Protein AF-A0A952GBJ6-F1 (afdb_monomer)

Radius of gyration: 24.49 Å; Cα contacts (8 Å, |Δi|>4): 266; chains: 1; bounding box: 63×30×66 Å

Mean predicted aligned error: 12.64 Å

Foldseek 3Di:
DLLVLQVVLLVLLPPDPCSPVSVVVSVVVVVVVVVVCCVQPDDDQDPCNDPVNVVVCVVVVHDDFLDPDDADRQADRVLHDVPADQKDKAADQADDGDDPPDPVPDPQPDDDQDPVQWDDDPFKIKHKHAAQAKIKMWGPDAPDPQKWKDWPNHTFDWDQDNNRTTITIDGHGITTMMIGGDDDPVNVVVVVVSVVSVVVSVVSVVVSVVD

Sequence (211 aa):
IAAVLLTLSVPALTRVRAAWIMPAGAVAVLAVTTVIAHHFYLQECDDEDAPGAHIVLFARGGGVMPTDEYTVRDADNDALQQGNPVWWIAGKPDAPAPVLGTEMRMRVLGLPPRPEDVTWNTEHTRMQVLWPRSFWLIVNRRAYPAWQVTSNGAPVPITERADGLMAIPLPAGPNNVEIHYHHTPAELLGLVLSLMGILLAILIRRIEHFS

Solvent-accessible surface area (backbone atoms only — not comparable to full-atom values): 12577 Å² total; per-residue (Å²): 112,65,70,60,59,64,60,69,56,54,84,76,45,75,84,48,98,59,60,63,56,58,59,52,50,52,51,50,53,49,52,52,51,49,53,50,45,46,75,77,64,62,75,78,81,52,77,70,72,34,72,70,43,47,52,55,38,48,76,70,74,46,85,79,72,58,61,94,66,80,74,55,94,85,33,45,69,81,72,46,54,77,75,52,54,73,52,52,80,30,90,46,72,82,58,76,74,76,65,86,82,82,61,77,73,70,82,57,71,65,69,78,63,51,80,86,49,45,53,80,52,98,55,38,36,39,39,61,46,50,35,96,50,66,35,16,43,34,37,73,45,62,57,50,90,40,59,46,40,26,45,73,85,41,82,44,71,77,38,70,35,80,56,29,27,24,19,34,73,42,72,50,40,81,36,48,36,37,38,36,62,49,88,45,74,67,55,55,50,53,52,53,53,42,51,51,51,52,52,52,52,52,50,54,57,52,56,61,75,77,108

Structure (mmCIF, N/CA/C/O backbone):
data_AF-A0A952GBJ6-F1
#
_entry.id   AF-A0A952GBJ6-F1
#
loop_
_atom_site.group_PDB
_atom_site.id
_atom_site.type_symbol
_atom_site.label_atom_id
_atom_site.label_alt_id
_atom_site.label_comp_id
_atom_site.label_asym_id
_atom_site.label_entity_id
_atom_site.label_seq_id
_atom_site.pdbx_PDB_ins_code
_atom_site.Cartn_x
_atom_site.Cartn_y
_atom_site.Cartn_z
_atom_site.occupancy
_atom_site.B_iso_or_equiv
_atom_site.auth_seq_id
_atom_site.auth_comp_id
_atom_site.auth_asym_id
_atom_site.auth_atom_id
_atom_site.pdbx_PDB_model_num
ATOM 1 N N . ILE A 1 1 ? 11.448 2.723 -20.740 1.00 43.22 1 ILE A N 1
ATOM 2 C CA . ILE A 1 1 ? 12.513 3.731 -21.006 1.00 43.22 1 ILE A CA 1
ATOM 3 C C . ILE A 1 1 ? 13.845 3.072 -21.395 1.00 43.22 1 ILE A C 1
ATOM 5 O O . ILE A 1 1 ? 14.364 3.405 -22.452 1.00 43.22 1 ILE A O 1
ATOM 9 N N . ALA A 1 2 ? 14.357 2.081 -20.649 1.00 37.56 2 ALA A N 1
ATOM 10 C CA . ALA A 1 2 ? 15.597 1.361 -21.003 1.00 37.56 2 ALA A CA 1
ATOM 11 C C . ALA A 1 2 ? 15.580 0.694 -22.402 1.00 37.56 2 ALA A C 1
ATOM 13 O O . ALA A 1 2 ? 16.571 0.751 -23.125 1.00 37.56 2 ALA A O 1
ATOM 14 N N . ALA A 1 3 ? 14.437 0.144 -22.830 1.00 43.44 3 ALA A N 1
ATOM 15 C CA . ALA A 1 3 ? 14.292 -0.483 -24.150 1.00 43.44 3 ALA A CA 1
ATOM 16 C C . ALA A 1 3 ? 14.379 0.509 -25.330 1.00 43.44 3 ALA A C 1
ATOM 18 O O . ALA A 1 3 ? 14.908 0.171 -26.383 1.00 43.44 3 ALA A O 1
ATOM 19 N N . VAL A 1 4 ? 13.919 1.751 -25.142 1.00 48.25 4 VAL A N 1
ATOM 20 C CA . VAL A 1 4 ? 13.921 2.790 -26.192 1.00 48.25 4 VAL A CA 1
ATOM 21 C C . VAL A 1 4 ? 15.340 3.312 -26.443 1.00 48.25 4 VAL A C 1
ATOM 23 O O . VAL A 1 4 ? 15.721 3.593 -27.580 1.00 48.25 4 VAL A O 1
ATOM 26 N N . LEU A 1 5 ? 16.164 3.375 -25.393 1.00 47.03 5 LEU A N 1
ATOM 27 C CA . LEU A 1 5 ? 17.571 3.766 -25.508 1.00 47.03 5 LEU A CA 1
ATOM 28 C C . LEU A 1 5 ? 18.412 2.710 -26.244 1.00 47.03 5 LEU A C 1
ATOM 30 O O . LEU A 1 5 ? 19.330 3.075 -26.972 1.00 47.03 5 LEU A O 1
ATOM 34 N N . LEU A 1 6 ? 18.054 1.427 -26.129 1.00 51.81 6 LEU A N 1
ATOM 35 C CA . LEU A 1 6 ? 18.686 0.324 -26.867 1.00 51.81 6 LEU A CA 1
ATOM 36 C C . LEU A 1 6 ? 18.360 0.339 -28.370 1.00 51.81 6 LEU A C 1
ATOM 38 O O . LEU A 1 6 ? 19.179 -0.091 -29.176 1.00 51.81 6 LEU A O 1
ATOM 42 N N . THR A 1 7 ? 17.195 0.863 -28.767 1.00 53.09 7 THR A N 1
ATOM 43 C CA . THR A 1 7 ? 16.819 0.988 -30.188 1.00 53.09 7 THR A CA 1
ATOM 44 C C . THR A 1 7 ? 17.426 2.210 -30.885 1.00 53.09 7 THR A C 1
ATOM 46 O O . THR A 1 7 ? 17.596 2.201 -32.101 1.00 53.09 7 THR A O 1
ATOM 49 N N . LEU A 1 8 ? 17.794 3.261 -30.143 1.00 50.38 8 LEU A N 1
ATOM 50 C CA . LEU A 1 8 ? 18.338 4.503 -30.718 1.00 50.38 8 LEU A CA 1
ATOM 51 C C . LEU A 1 8 ? 19.844 4.444 -31.031 1.00 50.38 8 LEU A C 1
ATOM 53 O O . LEU A 1 8 ? 20.345 5.301 -31.754 1.00 50.38 8 LEU A O 1
ATOM 57 N N . SER A 1 9 ? 20.565 3.431 -30.548 1.00 50.16 9 SER A N 1
ATOM 58 C CA . SER A 1 9 ? 21.978 3.166 -30.876 1.00 50.16 9 SER A CA 1
ATOM 59 C C . SER A 1 9 ? 22.172 2.294 -32.130 1.00 50.16 9 SER A C 1
ATOM 61 O O . SER A 1 9 ? 23.299 2.018 -32.533 1.00 50.16 9 SER A O 1
ATOM 63 N N . VAL A 1 10 ? 21.087 1.896 -32.803 1.00 52.12 10 VAL A N 1
ATOM 64 C CA . VAL A 1 10 ? 21.109 1.028 -33.994 1.00 52.12 10 VAL A CA 1
ATOM 65 C C . VAL A 1 10 ? 21.830 1.616 -35.225 1.00 52.12 10 VAL A C 1
ATOM 67 O O . VAL A 1 10 ? 22.516 0.843 -35.897 1.00 52.12 10 VAL A O 1
ATOM 70 N N . PRO A 1 11 ? 21.769 2.924 -35.566 1.00 50.00 11 PRO A N 1
ATOM 71 C CA . PRO A 1 11 ? 22.384 3.387 -36.815 1.00 50.00 11 PRO A CA 1
ATOM 72 C C . PRO A 1 11 ? 23.919 3.398 -36.785 1.00 50.00 11 PRO A C 1
ATOM 74 O O . PRO A 1 11 ? 24.554 3.413 -37.841 1.00 50.00 11 PRO A O 1
ATOM 77 N N . ALA A 1 12 ? 24.528 3.337 -35.603 1.00 50.03 12 ALA A N 1
ATOM 78 C CA . ALA A 1 12 ? 25.968 3.473 -35.458 1.00 50.03 12 ALA A CA 1
ATOM 79 C C . ALA A 1 12 ? 26.711 2.121 -35.285 1.00 50.03 12 ALA A C 1
ATOM 81 O O . ALA A 1 12 ? 27.918 2.020 -35.507 1.00 50.03 12 ALA A O 1
ATOM 82 N N . LEU A 1 13 ? 25.952 1.022 -35.150 1.00 51.00 13 LEU A N 1
ATOM 83 C CA . LEU A 1 13 ? 26.438 -0.366 -35.185 1.00 51.00 13 LEU A CA 1
ATOM 84 C C . LEU A 1 13 ? 26.673 -0.957 -36.593 1.00 51.00 13 LEU A C 1
ATOM 86 O O . LEU A 1 13 ? 27.053 -2.123 -36.722 1.00 51.00 13 LEU A O 1
ATOM 90 N N . THR A 1 14 ? 26.484 -0.183 -37.664 1.00 51.12 14 THR A N 1
ATOM 91 C CA . THR A 1 14 ? 26.507 -0.682 -39.056 1.00 51.12 14 THR A CA 1
ATOM 92 C C . THR A 1 14 ? 27.893 -1.090 -39.585 1.00 51.12 14 THR A C 1
ATOM 94 O O . THR A 1 14 ? 27.986 -1.623 -40.690 1.00 51.12 14 THR A O 1
ATOM 97 N N . ARG A 1 15 ? 28.979 -0.910 -38.812 1.00 53.81 15 ARG A N 1
ATOM 98 C CA . ARG A 1 15 ? 30.354 -1.277 -39.224 1.00 53.81 15 ARG A CA 1
ATOM 99 C C . ARG A 1 15 ? 30.912 -2.572 -38.619 1.00 53.81 15 ARG A C 1
ATOM 101 O O . ARG A 1 15 ? 31.980 -3.012 -39.040 1.00 53.81 15 ARG A O 1
ATOM 108 N N . VAL A 1 16 ? 30.216 -3.230 -37.688 1.00 51.97 16 VAL A N 1
ATOM 109 C CA . VAL A 1 16 ? 30.681 -4.495 -37.084 1.00 51.97 16 VAL A CA 1
ATOM 110 C C . VAL A 1 16 ? 29.934 -5.671 -37.722 1.00 51.97 16 VAL A C 1
ATOM 112 O O . VAL A 1 16 ? 28.710 -5.663 -37.792 1.00 51.97 16 VAL A O 1
ATOM 115 N N . ARG A 1 17 ? 30.640 -6.731 -38.150 1.00 49.69 17 ARG A N 1
ATOM 116 C CA . ARG A 1 17 ? 30.070 -7.965 -38.758 1.00 49.69 17 ARG A CA 1
ATOM 117 C C . ARG A 1 17 ? 28.999 -8.691 -37.906 1.00 49.69 17 ARG A C 1
ATOM 119 O O . ARG A 1 17 ? 28.397 -9.644 -38.383 1.00 49.69 17 ARG A O 1
ATOM 126 N N . ALA A 1 18 ? 28.728 -8.225 -36.686 1.00 50.66 18 ALA A N 1
ATOM 127 C CA . ALA A 1 18 ? 27.645 -8.657 -35.799 1.00 50.66 18 ALA A CA 1
ATOM 128 C C . ALA A 1 18 ? 26.338 -7.839 -35.962 1.00 50.66 18 ALA A C 1
ATOM 130 O O . ALA A 1 18 ? 25.483 -7.870 -35.076 1.00 50.66 18 ALA A O 1
ATOM 131 N N . ALA A 1 19 ? 26.177 -7.115 -37.079 1.00 51.34 19 ALA A N 1
ATOM 132 C CA . ALA A 1 19 ? 25.115 -6.128 -37.324 1.00 51.34 19 ALA A CA 1
ATOM 133 C C . ALA A 1 19 ? 23.667 -6.627 -37.125 1.00 51.34 19 ALA A C 1
ATOM 135 O O . ALA A 1 19 ? 22.780 -5.816 -36.886 1.00 51.34 19 ALA A O 1
ATOM 136 N N . TRP A 1 20 ? 23.417 -7.940 -37.171 1.00 51.91 20 TRP A N 1
ATOM 137 C CA . TRP A 1 20 ? 22.076 -8.518 -36.996 1.00 51.91 20 TRP A CA 1
ATOM 138 C C . TRP A 1 20 ? 21.849 -9.195 -35.637 1.00 51.91 20 TRP A C 1
ATOM 140 O O . TRP A 1 20 ? 20.705 -9.368 -35.229 1.00 51.91 20 TRP A O 1
ATOM 150 N N . ILE A 1 21 ? 22.911 -9.551 -34.906 1.00 57.44 21 ILE A N 1
ATOM 151 C CA . ILE A 1 21 ? 22.803 -10.336 -33.662 1.00 57.44 21 ILE A CA 1
ATOM 152 C C . ILE A 1 21 ? 22.358 -9.447 -32.494 1.00 57.44 21 ILE A C 1
ATOM 154 O O . ILE A 1 21 ? 21.484 -9.824 -31.719 1.00 57.44 21 ILE A O 1
ATOM 158 N N . MET A 1 22 ? 22.918 -8.240 -32.400 1.00 57.38 22 MET A N 1
ATOM 159 C CA . MET A 1 22 ? 22.566 -7.252 -31.373 1.00 57.38 22 MET A CA 1
ATOM 160 C C . MET A 1 22 ? 21.097 -6.792 -31.454 1.00 57.38 22 MET A C 1
ATOM 162 O O . MET A 1 22 ? 20.405 -6.885 -30.438 1.00 57.38 22 MET A O 1
ATOM 166 N N . PRO A 1 23 ? 20.565 -6.353 -32.618 1.00 65.38 23 PRO A N 1
ATOM 167 C CA . PRO A 1 23 ? 19.160 -5.958 -32.705 1.00 65.38 23 PRO A CA 1
ATOM 168 C C . PRO A 1 23 ? 18.207 -7.144 -32.502 1.00 65.38 23 PRO A C 1
ATOM 170 O O . PRO A 1 23 ? 17.204 -6.991 -31.810 1.00 65.38 23 PRO A O 1
ATOM 173 N N . ALA A 1 24 ? 18.531 -8.337 -33.017 1.00 67.69 24 ALA A N 1
ATOM 174 C CA . ALA A 1 24 ? 17.714 -9.531 -32.790 1.00 67.69 24 ALA A CA 1
ATOM 175 C C . ALA A 1 24 ? 17.668 -9.934 -31.305 1.00 67.69 24 ALA A C 1
ATOM 177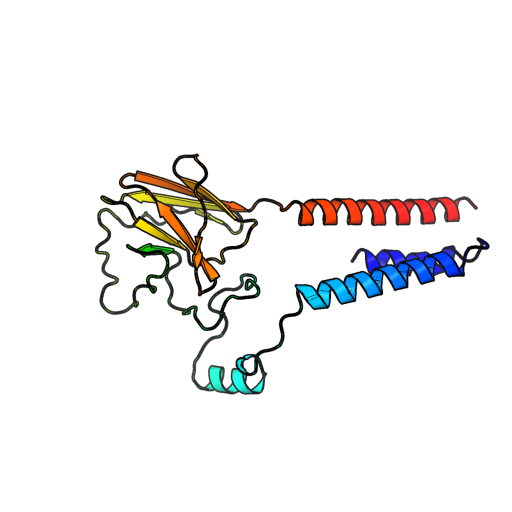 O O . ALA A 1 24 ? 16.600 -10.258 -30.789 1.00 67.69 24 ALA A O 1
ATOM 178 N N . GLY A 1 25 ? 18.800 -9.854 -30.598 1.00 72.25 25 GLY A N 1
ATOM 179 C CA . GLY A 1 25 ? 18.866 -10.107 -29.158 1.00 72.25 25 GLY A CA 1
ATOM 180 C C . GLY A 1 25 ? 18.057 -9.097 -28.342 1.00 72.25 25 GLY A C 1
ATOM 181 O O . GLY A 1 25 ? 17.305 -9.490 -27.454 1.00 72.25 25 GLY A O 1
ATOM 182 N N . ALA A 1 26 ? 18.140 -7.807 -28.679 1.00 73.94 26 ALA A N 1
ATOM 183 C CA . ALA A 1 26 ? 17.354 -6.766 -28.015 1.00 73.94 26 ALA A CA 1
ATOM 184 C C . ALA A 1 26 ? 15.841 -6.956 -28.227 1.00 73.94 26 ALA A C 1
ATOM 186 O O . ALA A 1 26 ? 15.068 -6.837 -27.277 1.00 73.94 26 ALA A O 1
ATOM 187 N N . VAL A 1 27 ? 15.421 -7.311 -29.447 1.00 79.12 27 VAL A N 1
ATOM 188 C CA . VAL A 1 27 ? 14.017 -7.625 -29.762 1.00 79.12 27 VAL A CA 1
ATOM 189 C C . VAL A 1 27 ? 13.545 -8.864 -29.000 1.00 79.12 27 VAL A C 1
ATOM 191 O O . VAL A 1 27 ? 12.445 -8.850 -28.454 1.00 79.12 27 VAL A O 1
ATOM 194 N N . ALA A 1 28 ? 14.371 -9.909 -28.902 1.00 77.75 28 ALA A N 1
ATOM 195 C CA . ALA A 1 28 ? 14.033 -11.108 -28.137 1.00 77.75 28 ALA A CA 1
ATOM 196 C C . ALA A 1 28 ? 13.870 -10.808 -26.636 1.00 77.75 28 ALA A C 1
ATOM 198 O O . ALA A 1 28 ? 12.893 -11.242 -26.029 1.00 77.75 28 ALA A O 1
ATOM 199 N N . VAL A 1 29 ? 14.773 -10.017 -26.043 1.00 82.44 29 VAL A N 1
ATOM 200 C CA . VAL A 1 29 ? 14.658 -9.580 -24.639 1.00 82.44 29 VAL A CA 1
ATOM 201 C C . VAL A 1 29 ? 13.399 -8.740 -24.427 1.00 82.44 29 VAL A C 1
ATOM 203 O O . VAL A 1 29 ? 12.694 -8.941 -23.438 1.00 82.44 29 VAL A O 1
ATOM 206 N N . LEU A 1 30 ? 13.075 -7.835 -25.354 1.00 82.62 30 LEU A N 1
ATOM 207 C CA . LEU A 1 30 ? 11.845 -7.051 -25.278 1.00 82.62 30 LEU A CA 1
ATOM 208 C C . LEU A 1 30 ? 10.614 -7.960 -25.335 1.00 82.62 30 LEU A C 1
ATOM 210 O O . LEU A 1 30 ? 9.766 -7.874 -24.461 1.00 82.62 30 LEU A O 1
ATOM 214 N N . ALA A 1 31 ? 10.549 -8.880 -26.298 1.00 84.69 31 ALA A N 1
ATOM 215 C CA . ALA A 1 31 ? 9.419 -9.793 -26.442 1.00 84.69 31 ALA A CA 1
ATOM 216 C C . ALA A 1 31 ? 9.222 -10.665 -25.192 1.00 84.69 31 ALA A C 1
ATOM 218 O O . ALA A 1 31 ? 8.109 -10.764 -24.682 1.00 84.69 31 ALA A O 1
ATOM 219 N N . VAL A 1 32 ? 10.300 -11.244 -24.653 1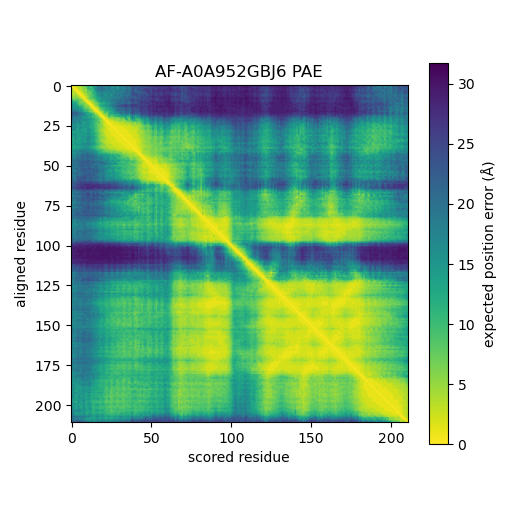.00 87.62 32 VAL A N 1
ATOM 220 C CA . VAL A 1 32 ? 10.238 -12.066 -23.434 1.00 87.62 32 VAL A CA 1
ATOM 221 C C . VAL A 1 32 ? 9.799 -11.235 -22.233 1.00 87.62 32 VAL A C 1
ATOM 223 O O . VAL A 1 32 ? 8.907 -11.653 -21.499 1.00 87.62 32 VAL A O 1
ATOM 226 N N . THR A 1 33 ? 10.377 -10.048 -22.035 1.00 82.81 33 THR A N 1
ATOM 227 C CA . THR A 1 33 ? 9.991 -9.191 -20.904 1.00 82.81 33 THR A CA 1
ATOM 228 C C . THR A 1 33 ? 8.564 -8.671 -21.044 1.00 82.81 33 THR A C 1
ATOM 230 O O . THR A 1 33 ? 7.867 -8.608 -20.040 1.00 82.81 33 THR A O 1
ATOM 233 N N . THR A 1 34 ? 8.081 -8.387 -22.258 1.00 84.38 34 THR A N 1
ATOM 234 C CA . THR A 1 34 ? 6.675 -8.042 -22.512 1.00 84.38 34 THR A CA 1
ATOM 235 C C . THR A 1 34 ? 5.742 -9.207 -22.203 1.00 84.38 34 THR A C 1
ATOM 237 O O . THR A 1 34 ? 4.735 -8.985 -21.544 1.00 84.38 34 THR A O 1
ATOM 240 N N . VAL A 1 35 ? 6.064 -10.438 -22.612 1.00 87.50 35 VAL A N 1
ATOM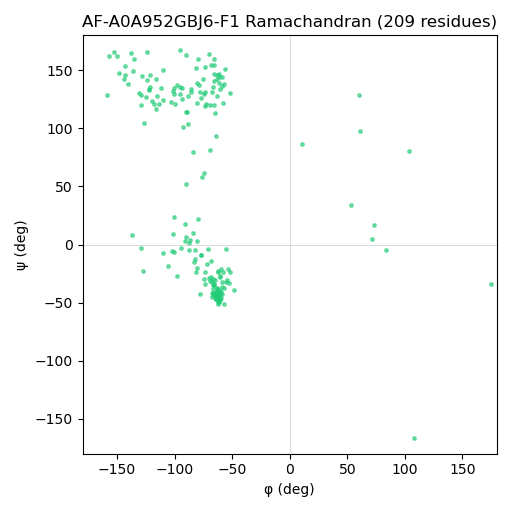 241 C CA . VAL A 1 35 ? 5.232 -11.618 -22.306 1.00 87.50 35 VAL A CA 1
ATOM 242 C C . VAL A 1 35 ? 5.187 -11.890 -20.804 1.00 87.50 35 VAL A C 1
ATOM 244 O O . VAL A 1 35 ? 4.110 -12.116 -20.261 1.00 87.50 35 VAL A O 1
ATOM 247 N N . ILE A 1 36 ? 6.331 -11.824 -20.118 1.00 82.19 36 ILE A N 1
ATOM 248 C CA . ILE A 1 36 ? 6.394 -11.965 -18.657 1.00 82.19 36 ILE A CA 1
ATOM 249 C C . ILE A 1 36 ? 5.581 -10.847 -17.999 1.00 82.19 36 ILE A C 1
ATOM 251 O O . ILE A 1 36 ? 4.729 -11.123 -17.163 1.00 82.19 36 ILE A O 1
ATOM 255 N N . ALA A 1 37 ? 5.797 -9.593 -18.401 1.00 80.06 37 ALA A N 1
ATOM 256 C CA . ALA A 1 37 ? 5.085 -8.467 -17.815 1.00 80.06 37 ALA A CA 1
ATOM 257 C C . ALA A 1 37 ? 3.571 -8.576 -18.033 1.00 80.06 37 ALA A C 1
ATOM 259 O O . ALA A 1 37 ? 2.802 -8.352 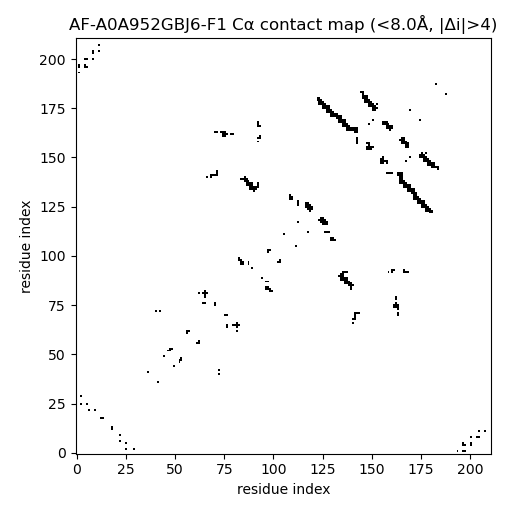-17.108 1.00 80.06 37 ALA A O 1
ATOM 260 N N . HIS A 1 38 ? 3.151 -8.987 -19.226 1.00 83.75 38 HIS A N 1
ATOM 261 C CA . HIS A 1 38 ? 1.755 -9.253 -19.542 1.00 83.75 38 HIS A CA 1
ATOM 262 C C . HIS A 1 38 ? 1.185 -10.373 -18.665 1.00 83.75 38 HIS A C 1
ATOM 264 O O . HIS A 1 38 ? 0.116 -10.219 -18.095 1.00 83.75 38 HIS A O 1
ATOM 270 N N . HIS A 1 39 ? 1.914 -11.474 -18.485 1.00 82.19 39 HIS A N 1
ATOM 271 C CA . HIS A 1 39 ? 1.438 -12.597 -17.681 1.00 82.19 39 HIS A CA 1
ATOM 272 C C . HIS A 1 39 ? 1.286 -12.266 -16.187 1.00 82.19 39 HIS A C 1
ATOM 274 O O . HIS A 1 39 ? 0.390 -12.796 -15.535 1.00 82.19 39 HIS A O 1
ATOM 280 N N . PHE A 1 40 ? 2.160 -11.418 -15.636 1.00 75.75 40 PHE A N 1
ATOM 281 C CA . PHE A 1 40 ? 2.173 -11.118 -14.199 1.00 75.75 40 PHE A CA 1
ATOM 282 C C . PHE A 1 40 ? 1.446 -9.827 -13.811 1.00 75.75 40 PHE A C 1
ATOM 284 O O . PHE A 1 40 ? 0.996 -9.727 -12.671 1.00 75.75 40 PHE A O 1
ATOM 291 N N . TYR A 1 41 ? 1.356 -8.850 -14.716 1.00 73.12 41 TYR A N 1
ATOM 292 C CA . TYR A 1 41 ? 0.889 -7.496 -14.394 1.00 73.12 41 TYR A CA 1
ATOM 293 C C . TYR A 1 41 ? -0.219 -6.977 -15.310 1.00 73.12 41 TYR A C 1
ATOM 295 O O . TYR A 1 41 ? -0.684 -5.862 -15.082 1.00 73.12 41 TYR A O 1
ATOM 303 N N . LEU A 1 42 ? -0.637 -7.713 -16.348 1.00 77.50 42 LEU A N 1
ATOM 304 C CA . LEU A 1 42 ? -1.828 -7.299 -17.082 1.00 77.50 42 LEU A CA 1
ATOM 305 C C . LEU A 1 42 ? -3.031 -7.417 -16.145 1.00 77.50 42 LEU A C 1
ATOM 307 O O . LEU A 1 42 ? -3.335 -8.500 -15.652 1.00 77.50 42 LEU A O 1
ATOM 311 N N . GLN A 1 43 ? -3.697 -6.294 -15.926 1.00 69.94 43 GLN A N 1
ATOM 312 C CA . GLN A 1 43 ? -5.035 -6.258 -15.360 1.00 69.94 43 GLN A CA 1
ATOM 313 C C . GLN A 1 43 ? -5.999 -6.221 -16.545 1.00 69.94 43 GLN A C 1
ATOM 315 O O . GLN A 1 43 ? -5.823 -5.409 -17.460 1.00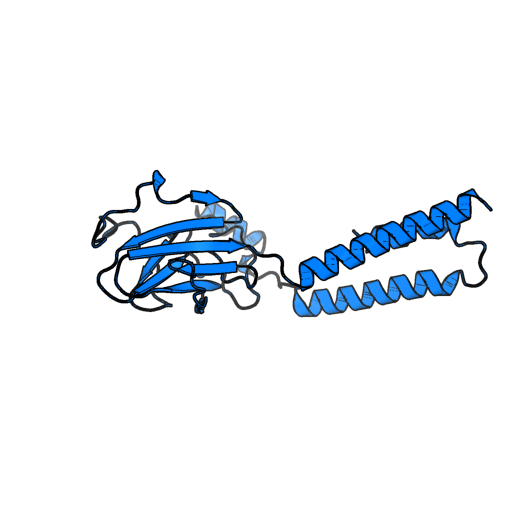 69.94 43 GLN A O 1
ATOM 320 N N . GLU A 1 44 ? -6.936 -7.165 -16.590 1.00 71.88 44 GLU A N 1
ATOM 321 C CA . GLU A 1 44 ? -8.021 -7.110 -17.567 1.00 71.88 44 GLU A CA 1
ATOM 322 C C . GLU A 1 44 ? -8.893 -5.891 -17.238 1.00 71.88 44 GLU A C 1
ATOM 324 O O . GLU A 1 44 ? -8.983 -5.486 -16.083 1.00 71.88 44 GLU A O 1
ATOM 329 N N . CYS A 1 45 ? -9.458 -5.245 -18.260 1.00 70.06 45 CYS A N 1
ATOM 330 C CA . CYS A 1 45 ? -10.486 -4.245 -17.996 1.00 70.06 45 CYS A CA 1
ATOM 331 C C . CYS A 1 45 ? -11.743 -4.997 -17.588 1.00 70.06 45 CYS A C 1
ATOM 333 O O . CYS A 1 45 ? -12.270 -5.764 -18.400 1.00 70.06 45 CYS A O 1
ATOM 335 N N . ASP A 1 46 ? -12.211 -4.747 -16.374 1.00 69.94 46 ASP A N 1
ATOM 336 C CA . ASP A 1 46 ? -13.493 -5.255 -15.922 1.00 69.94 46 ASP A CA 1
ATOM 337 C C . ASP A 1 46 ? -14.628 -4.562 -16.702 1.00 69.94 46 ASP A C 1
ATOM 339 O O . ASP A 1 46 ? -14.472 -3.453 -17.232 1.00 69.94 46 ASP A O 1
ATOM 343 N N . ASP A 1 47 ? -15.782 -5.223 -16.828 1.00 74.19 47 ASP A N 1
ATOM 344 C CA . ASP A 1 47 ? -16.936 -4.661 -17.547 1.00 74.19 47 ASP A CA 1
ATOM 345 C C . ASP A 1 47 ? -17.406 -3.342 -16.895 1.00 74.19 47 ASP A C 1
ATOM 347 O O . ASP A 1 47 ? -17.938 -2.452 -17.575 1.00 74.19 47 ASP A O 1
ATOM 351 N N . GLU A 1 48 ? -17.168 -3.190 -15.589 1.00 66.94 48 GLU A N 1
ATOM 352 C CA . GLU A 1 48 ? -17.406 -1.975 -14.814 1.00 66.94 48 GLU A CA 1
ATOM 353 C C . GLU A 1 48 ? -16.494 -0.802 -15.217 1.00 66.94 48 GLU A C 1
ATOM 355 O O . GLU A 1 48 ? -16.948 0.344 -15.163 1.00 66.94 48 GLU A O 1
ATOM 360 N N . ASP A 1 49 ? -15.277 -1.066 -15.707 1.00 70.50 49 ASP A N 1
ATOM 361 C CA . ASP A 1 49 ? -14.310 -0.054 -16.167 1.00 70.50 49 ASP A CA 1
ATOM 362 C C . ASP A 1 49 ? -14.571 0.417 -17.611 1.00 70.50 49 ASP A C 1
ATOM 364 O O . ASP A 1 49 ? -13.912 1.327 -18.138 1.00 70.50 49 ASP A O 1
ATOM 368 N N . ALA A 1 50 ? -15.547 -0.187 -18.297 1.00 81.88 50 ALA A N 1
ATOM 369 C CA . ALA A 1 50 ? -15.902 0.210 -19.648 1.00 81.88 50 ALA A CA 1
ATOM 370 C C . ALA A 1 50 ? -16.423 1.665 -19.673 1.00 81.88 50 ALA A C 1
ATOM 372 O O . ALA A 1 50 ? -17.234 2.065 -18.829 1.00 81.88 50 ALA A O 1
ATOM 373 N N . PRO A 1 51 ? -16.093 2.465 -20.711 1.00 82.00 51 PRO A N 1
ATOM 374 C CA . PRO A 1 51 ? -16.557 3.852 -20.808 1.00 82.00 51 PRO A CA 1
ATOM 375 C C . PRO A 1 51 ? -18.080 4.010 -20.667 1.00 82.00 51 PRO A C 1
ATOM 377 O O . PRO A 1 51 ? -18.559 5.002 -20.121 1.00 82.00 51 PRO A O 1
ATOM 380 N N . GLY A 1 52 ? -18.852 3.021 -21.134 1.00 84.50 52 GLY A N 1
ATOM 381 C CA . GLY A 1 52 ? -20.309 2.997 -21.001 1.00 84.50 52 GLY A CA 1
ATOM 382 C C . GLY A 1 52 ? -20.789 2.883 -19.550 1.00 84.50 52 GLY A C 1
ATOM 383 O O . GLY A 1 52 ? -21.707 3.607 -19.161 1.00 84.50 52 GLY A O 1
ATOM 384 N N . ALA A 1 53 ? -20.152 2.031 -18.744 1.00 79.81 53 ALA A N 1
ATOM 385 C CA . ALA A 1 53 ? -20.469 1.862 -17.328 1.00 79.81 53 ALA A CA 1
ATOM 386 C C . ALA A 1 53 ? -20.132 3.133 -16.528 1.00 79.81 53 ALA A C 1
ATOM 388 O O . ALA A 1 53 ? -20.970 3.624 -15.764 1.00 79.81 53 ALA A O 1
ATOM 389 N N . HIS A 1 54 ? -18.985 3.762 -16.810 1.00 76.69 54 HIS A N 1
ATOM 390 C CA . HIS A 1 54 ? -18.579 5.023 -16.177 1.00 76.69 54 HIS A CA 1
ATOM 391 C C . HIS A 1 54 ? -19.534 6.187 -16.479 1.00 76.69 54 HIS A C 1
ATOM 393 O O . HIS A 1 54 ? -19.841 6.983 -15.588 1.00 76.69 54 HIS A O 1
ATOM 399 N N . ILE A 1 55 ? -20.062 6.283 -17.707 1.00 81.44 55 ILE A N 1
ATOM 400 C CA . ILE A 1 55 ? -21.068 7.300 -18.062 1.00 81.44 55 ILE A CA 1
ATOM 401 C C . ILE A 1 55 ? -22.343 7.122 -17.224 1.00 81.44 55 ILE A C 1
ATOM 403 O O . ILE A 1 55 ? -22.906 8.109 -16.745 1.00 81.44 55 ILE A O 1
ATOM 407 N N . VAL A 1 56 ? -22.794 5.879 -17.018 1.00 81.38 56 VAL A N 1
ATOM 408 C CA . VAL A 1 56 ? -23.985 5.580 -16.204 1.00 81.38 56 VAL A CA 1
ATOM 409 C C . VAL A 1 56 ? -23.744 5.896 -14.728 1.00 81.38 56 VAL A C 1
ATOM 411 O O . VAL A 1 56 ? -24.624 6.476 -14.086 1.00 81.38 56 VAL A O 1
ATOM 414 N N . LEU A 1 57 ? -22.569 5.554 -14.194 1.00 76.12 57 LEU A N 1
ATOM 415 C CA . LEU A 1 57 ? -22.189 5.838 -12.809 1.00 76.12 57 LEU A CA 1
ATOM 416 C C . LEU A 1 57 ? -22.144 7.351 -12.546 1.00 76.12 57 LEU A C 1
ATOM 418 O O . LEU A 1 57 ? -22.783 7.836 -11.608 1.00 76.12 57 LEU A O 1
ATOM 422 N N . PHE A 1 58 ? -21.493 8.107 -13.435 1.00 74.31 58 PHE A N 1
ATOM 423 C CA . PHE A 1 58 ? -21.398 9.564 -13.341 1.00 74.31 58 PHE A CA 1
ATOM 424 C C . PHE A 1 58 ? -22.769 10.241 -13.466 1.00 74.31 58 PHE A C 1
ATOM 426 O O . PHE A 1 58 ? -23.105 11.130 -12.683 1.00 74.31 58 PHE A O 1
ATOM 433 N N . ALA A 1 59 ? -23.613 9.782 -14.398 1.00 79.31 59 ALA A N 1
ATOM 434 C CA . ALA A 1 59 ? -24.977 10.291 -14.562 1.00 79.31 59 ALA A CA 1
ATOM 435 C C . ALA A 1 59 ? -25.867 10.048 -13.327 1.00 79.31 59 ALA A C 1
ATOM 437 O O . ALA A 1 59 ? -26.838 10.774 -13.114 1.00 79.31 59 ALA A O 1
ATOM 438 N N . ARG A 1 60 ? -25.538 9.047 -12.502 1.00 77.56 60 ARG A N 1
ATOM 439 C CA . ARG A 1 60 ? -26.213 8.749 -11.228 1.00 77.56 60 ARG A CA 1
ATOM 440 C C . ARG A 1 60 ? -25.584 9.457 -10.024 1.00 77.56 60 ARG A C 1
ATOM 442 O O . ARG A 1 60 ? -26.041 9.244 -8.904 1.00 77.56 60 ARG A O 1
ATOM 449 N N . GLY A 1 61 ? -24.570 10.297 -10.239 1.00 52.28 61 GLY A N 1
ATOM 450 C CA . GLY A 1 61 ? -23.843 10.982 -9.170 1.00 52.28 61 GLY A CA 1
ATOM 451 C C . GLY A 1 61 ? -22.902 10.072 -8.375 1.00 52.28 61 GLY A C 1
ATOM 452 O O . GLY A 1 61 ? -22.498 10.447 -7.277 1.00 52.28 61 GLY A O 1
ATOM 453 N N . GLY A 1 62 ? -22.565 8.888 -8.897 1.00 59.12 62 GLY A N 1
ATOM 454 C CA . GLY A 1 62 ? -21.494 8.056 -8.355 1.00 59.12 62 GLY A CA 1
ATOM 455 C C . GLY A 1 62 ? -20.125 8.621 -8.740 1.00 59.12 62 GLY A C 1
ATOM 456 O O . GLY A 1 62 ? -19.954 9.157 -9.836 1.00 59.12 62 GLY A O 1
ATOM 457 N N . GLY A 1 63 ? -19.156 8.533 -7.830 1.00 56.59 63 GLY A N 1
ATOM 458 C CA . GLY A 1 63 ? -17.757 8.838 -8.120 1.00 56.59 63 GLY A CA 1
ATOM 459 C C . GLY A 1 63 ? -16.965 7.574 -8.463 1.00 56.59 63 GLY A C 1
ATOM 460 O O . GLY A 1 63 ? -17.435 6.465 -8.231 1.00 56.59 63 GLY A O 1
ATOM 461 N N . VAL A 1 64 ? -15.752 7.756 -8.987 1.00 58.91 64 VAL A N 1
ATOM 462 C CA . VAL A 1 64 ? -14.818 6.664 -9.308 1.00 58.91 64 VAL A CA 1
ATOM 463 C C . VAL A 1 64 ? -13.628 6.696 -8.347 1.00 58.91 64 VAL A C 1
ATOM 465 O O . VAL A 1 64 ? -13.253 7.774 -7.885 1.00 58.91 64 VAL A O 1
ATOM 468 N N . MET A 1 65 ? -13.053 5.518 -8.091 1.00 57.28 65 MET A N 1
ATOM 469 C CA . MET A 1 65 ? -11.797 5.241 -7.376 1.00 57.28 65 MET A CA 1
ATOM 470 C C . MET A 1 65 ? -11.758 5.707 -5.904 1.00 57.28 65 MET A C 1
ATOM 472 O O . MET A 1 65 ? -11.464 6.865 -5.611 1.00 57.28 65 MET A O 1
ATOM 476 N N . PRO A 1 66 ? -12.018 4.809 -4.940 1.00 56.28 66 PRO A N 1
ATOM 477 C CA . PRO A 1 66 ? -11.874 5.095 -3.507 1.00 56.28 66 PRO A CA 1
ATOM 478 C C . PRO A 1 66 ? -10.409 5.283 -3.070 1.00 56.28 66 PRO A C 1
ATOM 480 O O . PRO A 1 66 ? -10.159 5.789 -1.976 1.00 56.28 66 PRO A O 1
ATOM 483 N N . THR A 1 67 ? -9.446 4.901 -3.913 1.00 65.56 67 THR A N 1
ATOM 484 C CA . THR A 1 67 ? -8.010 5.133 -3.729 1.00 65.56 67 THR A CA 1
ATOM 485 C C . THR A 1 67 ? -7.322 5.301 -5.088 1.00 65.56 67 THR A C 1
ATOM 487 O O . THR A 1 67 ? -7.753 4.706 -6.074 1.00 65.56 67 THR A O 1
ATOM 490 N N . ASP A 1 68 ? -6.273 6.122 -5.146 1.00 64.44 68 ASP A N 1
ATOM 491 C CA . ASP A 1 68 ? -5.370 6.277 -6.296 1.00 64.44 68 ASP A CA 1
ATOM 492 C C . ASP A 1 68 ? -4.173 5.304 -6.242 1.00 64.44 68 ASP A C 1
ATOM 494 O O . ASP A 1 68 ? -3.259 5.381 -7.066 1.00 64.44 68 ASP A O 1
ATOM 498 N N . GLU A 1 69 ? -4.169 4.381 -5.275 1.00 69.19 69 GLU A N 1
ATOM 499 C CA . GLU A 1 69 ? -3.107 3.401 -5.076 1.00 69.19 69 GLU A CA 1
ATOM 500 C C . GLU A 1 69 ? -3.231 2.192 -6.015 1.00 69.19 69 GLU A C 1
ATOM 502 O O . GLU A 1 69 ? -4.319 1.780 -6.416 1.00 69.19 69 GLU A O 1
ATOM 507 N N . TYR A 1 70 ? -2.084 1.578 -6.323 1.00 69.19 70 TYR A N 1
ATOM 508 C CA . TYR A 1 70 ? -2.006 0.361 -7.128 1.00 69.19 70 TYR A CA 1
ATOM 509 C C . TYR A 1 70 ? -2.818 -0.780 -6.497 1.00 69.19 70 TYR A C 1
ATOM 511 O O . TYR A 1 70 ? -2.545 -1.205 -5.370 1.00 69.19 70 TYR A O 1
ATOM 519 N N . THR A 1 71 ? -3.788 -1.309 -7.242 1.00 70.00 71 THR A N 1
ATOM 520 C CA . THR A 1 71 ? -4.596 -2.458 -6.826 1.00 70.00 71 THR A CA 1
ATOM 521 C C . THR A 1 71 ? -3.762 -3.728 -6.893 1.00 70.00 71 THR A C 1
ATOM 523 O O . THR A 1 71 ? -3.245 -4.098 -7.948 1.00 70.00 71 THR A O 1
ATOM 526 N N . VAL A 1 72 ? -3.615 -4.407 -5.754 1.00 71.50 72 VAL A N 1
ATOM 527 C CA . VAL A 1 72 ? -2.991 -5.735 -5.711 1.00 71.50 72 VAL A CA 1
ATOM 528 C C . VAL A 1 72 ? -3.825 -6.692 -6.566 1.00 71.50 72 VAL A C 1
ATOM 530 O O . VAL A 1 72 ? -5.041 -6.564 -6.615 1.00 71.50 72 VAL A O 1
ATOM 533 N N . ARG A 1 73 ? -3.176 -7.638 -7.253 1.00 68.88 73 ARG A N 1
ATOM 534 C CA . ARG A 1 73 ? -3.788 -8.461 -8.312 1.00 68.88 73 ARG A CA 1
ATOM 535 C C . ARG A 1 73 ? -5.134 -9.094 -7.934 1.00 68.88 73 ARG A C 1
ATOM 537 O O . ARG A 1 73 ? -6.013 -9.160 -8.777 1.00 68.88 73 ARG A O 1
ATOM 544 N N . ASP A 1 74 ? -5.265 -9.561 -6.697 1.00 75.12 74 ASP A N 1
ATOM 545 C CA . ASP A 1 74 ? -6.438 -10.309 -6.237 1.00 75.12 74 ASP A CA 1
ATOM 546 C C . ASP A 1 74 ? -7.400 -9.432 -5.398 1.00 75.12 74 ASP A C 1
ATOM 548 O O . ASP A 1 74 ? -8.322 -9.953 -4.772 1.00 75.12 74 ASP A O 1
ATOM 552 N N . ALA A 1 75 ? -7.176 -8.110 -5.350 1.00 72.38 75 ALA A N 1
ATOM 553 C CA . ALA A 1 75 ? -7.973 -7.177 -4.561 1.00 72.38 75 ALA A CA 1
ATOM 554 C C . ALA A 1 75 ? -9.115 -6.556 -5.376 1.00 72.38 75 ALA A C 1
ATOM 556 O O . ALA A 1 75 ? -8.910 -6.046 -6.473 1.00 72.38 75 ALA A O 1
ATOM 557 N N . ASP A 1 76 ? -10.298 -6.517 -4.771 1.00 72.06 76 ASP A N 1
ATOM 558 C CA . ASP A 1 76 ? -11.486 -5.870 -5.324 1.00 72.06 76 ASP A CA 1
ATOM 559 C C . ASP A 1 76 ? -11.432 -4.341 -5.082 1.00 72.06 76 ASP A C 1
ATOM 561 O O . ASP A 1 76 ? -11.297 -3.873 -3.941 1.00 72.06 76 ASP A O 1
ATOM 565 N N . ASN A 1 77 ? -11.479 -3.543 -6.155 1.00 69.88 77 ASN A N 1
ATOM 566 C CA . ASN A 1 77 ? -11.520 -2.076 -6.082 1.00 69.88 77 ASN A CA 1
ATOM 567 C C . ASN A 1 77 ? -12.888 -1.541 -5.646 1.00 69.88 77 ASN A C 1
ATOM 569 O O . ASN A 1 77 ? -12.939 -0.505 -4.976 1.00 69.88 77 ASN A O 1
ATOM 573 N N . ASP A 1 78 ? -13.962 -2.259 -5.956 1.00 67.56 78 ASP A N 1
ATOM 574 C CA . ASP A 1 78 ? -15.338 -1.857 -5.665 1.00 67.56 78 ASP A CA 1
ATOM 575 C C . ASP A 1 78 ? -15.726 -2.144 -4.213 1.00 67.56 78 ASP A C 1
ATOM 577 O O . ASP A 1 78 ? -16.631 -1.513 -3.656 1.00 67.56 78 ASP A O 1
ATOM 581 N N . ALA A 1 79 ? -14.996 -3.046 -3.551 1.00 72.62 79 ALA A N 1
ATOM 582 C CA . ALA A 1 79 ? -15.141 -3.303 -2.121 1.00 72.62 79 ALA A CA 1
ATOM 583 C C . ALA A 1 79 ? -14.813 -2.073 -1.249 1.00 72.62 79 ALA A C 1
ATOM 585 O O . ALA A 1 79 ? -15.264 -1.976 -0.099 1.00 72.62 79 ALA A O 1
ATOM 586 N N . LEU A 1 80 ? -14.032 -1.122 -1.770 1.00 74.25 80 LEU A N 1
ATOM 587 C CA . LEU A 1 80 ? -13.648 0.085 -1.053 1.00 74.25 80 LEU A CA 1
ATOM 588 C C . LEU A 1 80 ? -14.705 1.185 -1.205 1.00 74.25 80 LEU A C 1
ATOM 590 O O . LEU A 1 80 ? -15.128 1.548 -2.297 1.00 74.25 80 LEU A O 1
ATOM 594 N N . GLN A 1 81 ? -15.110 1.788 -0.087 1.00 72.31 81 GLN A N 1
ATOM 595 C CA . GLN A 1 81 ? -16.094 2.868 -0.106 1.00 72.31 81 GLN A CA 1
ATOM 596 C C . GLN A 1 81 ? -15.386 4.222 -0.105 1.00 72.31 81 GLN A C 1
ATOM 598 O O . GLN A 1 81 ? -14.492 4.461 0.706 1.00 72.31 81 GLN A O 1
ATOM 603 N N . GLN A 1 82 ? -15.847 5.155 -0.942 1.00 68.50 82 GLN A N 1
ATOM 604 C CA . GLN A 1 82 ? -15.323 6.531 -0.986 1.00 68.50 82 GLN A CA 1
ATOM 605 C C . GLN A 1 82 ? -15.428 7.268 0.361 1.00 68.50 82 GLN A C 1
ATOM 607 O O . GLN A 1 82 ? -14.684 8.208 0.619 1.00 68.50 82 GLN A O 1
ATOM 612 N N . GLY A 1 83 ? -16.355 6.846 1.227 1.00 69.75 83 GLY A N 1
ATOM 613 C CA . GLY A 1 83 ? -16.532 7.391 2.572 1.00 69.75 83 GLY A CA 1
ATOM 614 C C . GLY A 1 83 ? -15.658 6.740 3.646 1.00 69.75 83 GLY A C 1
ATOM 615 O O . GLY A 1 83 ? -15.823 7.068 4.819 1.00 69.75 83 GLY A O 1
ATOM 616 N N . ASN A 1 84 ? -14.769 5.804 3.307 1.00 76.56 84 ASN A N 1
ATOM 617 C CA . ASN A 1 84 ? -13.926 5.164 4.311 1.00 76.56 84 ASN A CA 1
ATOM 618 C C . ASN A 1 84 ? -13.039 6.206 5.017 1.00 76.56 84 ASN A C 1
ATOM 620 O O . ASN A 1 84 ? -12.413 7.041 4.357 1.00 76.56 84 ASN A O 1
ATOM 624 N N . PRO A 1 85 ? -12.938 6.170 6.360 1.00 78.38 85 PRO A N 1
ATOM 625 C CA . PRO A 1 85 ? -11.972 7.000 7.057 1.00 78.38 85 PRO A CA 1
ATOM 626 C C . PRO A 1 85 ? -10.556 6.551 6.688 1.00 78.38 85 PRO A C 1
ATOM 628 O O . PRO A 1 85 ? -10.328 5.383 6.384 1.00 78.38 85 PRO A O 1
ATOM 631 N N . VAL A 1 86 ? -9.586 7.462 6.783 1.00 78.06 86 VAL A N 1
ATOM 632 C CA . VAL A 1 86 ? -8.170 7.181 6.470 1.00 78.06 86 VAL A CA 1
ATOM 633 C C . VAL A 1 86 ? -7.632 5.973 7.259 1.00 78.06 86 VAL A C 1
ATOM 635 O O . VAL A 1 86 ? -6.775 5.236 6.783 1.00 78.06 86 VAL A O 1
ATOM 638 N N . TRP A 1 87 ? -8.157 5.740 8.461 1.00 85.38 87 TRP A N 1
ATOM 639 C CA . TRP A 1 87 ? -7.929 4.539 9.259 1.00 85.38 87 TRP A CA 1
ATOM 640 C C . TRP A 1 87 ? -9.074 4.346 10.259 1.00 85.38 87 TRP A C 1
ATOM 642 O O . TRP A 1 87 ? -9.821 5.281 10.561 1.00 85.38 87 TRP A O 1
ATOM 652 N N . TRP A 1 88 ? -9.209 3.136 10.798 1.00 87.88 88 TRP A N 1
ATOM 653 C CA . TRP A 1 88 ? -10.128 2.834 11.890 1.00 87.88 88 TRP A CA 1
ATOM 654 C C . TRP A 1 88 ? -9.622 1.689 12.768 1.00 87.88 88 TRP A C 1
ATOM 656 O O . TRP A 1 88 ? -8.738 0.919 12.399 1.00 87.88 88 TRP A O 1
ATOM 666 N N . ILE A 1 89 ? -10.193 1.590 13.967 1.00 88.00 89 ILE A N 1
ATOM 667 C CA . ILE A 1 89 ? -9.885 0.539 14.937 1.00 88.00 89 ILE A CA 1
ATOM 668 C C . ILE A 1 89 ? -10.980 -0.523 14.892 1.00 88.00 89 ILE A C 1
ATOM 670 O O . ILE A 1 89 ? -12.170 -0.208 14.940 1.00 88.00 89 ILE A O 1
ATOM 674 N N . ALA A 1 90 ? -10.575 -1.788 14.876 1.00 89.06 90 ALA A N 1
ATOM 675 C CA . ALA A 1 90 ? -11.465 -2.934 14.847 1.00 89.06 90 ALA A CA 1
ATOM 676 C C . ALA A 1 90 ? -11.052 -4.034 15.830 1.00 89.06 90 ALA A C 1
ATOM 678 O O . ALA A 1 90 ? -9.908 -4.132 16.265 1.00 89.06 90 ALA A O 1
ATOM 679 N N . GLY A 1 91 ? -12.006 -4.902 16.174 1.00 88.12 91 GLY A N 1
ATOM 680 C CA . GLY A 1 91 ? -11.735 -6.118 16.949 1.00 88.12 91 GLY A CA 1
ATOM 681 C C . GLY A 1 91 ? -11.233 -7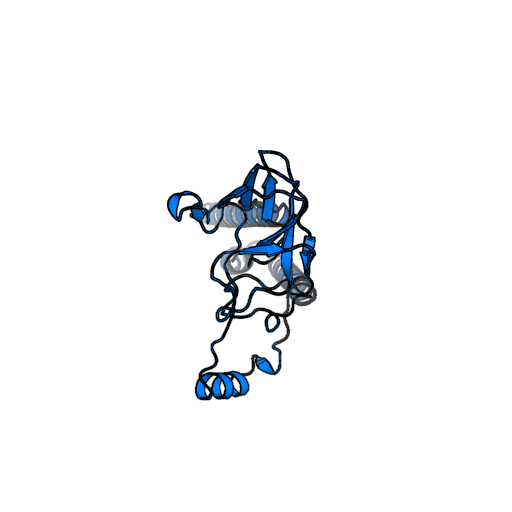.297 16.106 1.00 88.12 91 GLY A C 1
ATOM 682 O O . GLY A 1 91 ? -10.722 -8.261 16.664 1.00 88.12 91 GLY A O 1
ATOM 683 N N . LYS A 1 92 ? -11.377 -7.228 14.779 1.00 90.56 92 LYS A N 1
ATOM 684 C CA . LYS A 1 92 ? -10.990 -8.270 13.818 1.00 90.56 92 LYS A CA 1
ATOM 685 C C . LYS A 1 92 ? -10.431 -7.627 12.539 1.00 90.56 92 LYS A C 1
ATOM 687 O O . LYS A 1 92 ? -10.843 -6.501 12.245 1.00 90.56 92 LYS A O 1
ATOM 692 N N . PRO A 1 93 ? -9.556 -8.315 11.785 1.00 91.56 93 PRO A N 1
ATOM 693 C CA . PRO A 1 93 ? -8.879 -7.730 10.633 1.00 91.56 93 PRO A CA 1
ATOM 694 C C . PRO A 1 93 ? -9.835 -7.357 9.505 1.00 91.56 93 PRO A C 1
ATOM 696 O O . PRO A 1 93 ? -9.567 -6.352 8.874 1.00 91.56 93 PRO A O 1
ATOM 699 N N . ASP A 1 94 ? -10.963 -8.059 9.323 1.00 89.56 94 ASP A N 1
ATOM 700 C CA . ASP A 1 94 ? -11.933 -7.834 8.228 1.00 89.56 94 ASP A CA 1
ATOM 701 C C . ASP A 1 94 ? -13.170 -7.025 8.654 1.00 89.56 94 ASP A C 1
ATOM 703 O O . ASP A 1 94 ? -14.265 -7.172 8.107 1.00 89.56 94 ASP A O 1
ATOM 707 N N . ALA A 1 95 ? -13.075 -6.225 9.720 1.00 88.12 95 ALA A N 1
ATOM 708 C CA . ALA A 1 95 ? -14.208 -5.389 10.108 1.00 88.12 95 ALA A CA 1
ATOM 709 C C . ALA A 1 95 ? -14.467 -4.309 9.039 1.00 88.12 95 ALA A C 1
ATOM 711 O O . ALA A 1 95 ? -13.500 -3.683 8.584 1.00 88.12 95 ALA A O 1
ATOM 712 N N . PRO A 1 96 ? -15.732 -4.063 8.651 1.00 86.00 96 PRO A N 1
ATOM 713 C CA . PRO A 1 96 ? -16.058 -3.001 7.708 1.00 86.00 96 PRO A CA 1
ATOM 714 C C . PRO A 1 96 ? -15.745 -1.628 8.308 1.00 86.00 96 PRO A C 1
ATOM 716 O O . PRO A 1 96 ? -15.659 -1.475 9.533 1.00 86.00 96 PRO A O 1
ATOM 719 N N . ALA A 1 97 ? -15.593 -0.631 7.440 1.00 83.00 97 ALA A N 1
ATOM 720 C CA . ALA A 1 97 ? -15.459 0.748 7.872 1.00 83.00 97 ALA A CA 1
ATOM 721 C C . ALA A 1 97 ? -16.735 1.222 8.598 1.00 83.00 97 ALA A C 1
ATOM 723 O O . ALA A 1 97 ? -17.848 0.810 8.252 1.00 83.00 97 ALA A O 1
ATOM 724 N N . PRO A 1 98 ? -16.606 2.087 9.616 1.00 79.81 98 PRO A N 1
ATOM 725 C CA . PRO A 1 98 ? -17.762 2.677 10.277 1.00 79.81 98 PRO A CA 1
ATOM 726 C C . PRO A 1 98 ? -18.503 3.628 9.324 1.00 79.81 98 PRO A C 1
ATOM 728 O O . PRO A 1 98 ? -17.895 4.511 8.723 1.00 79.81 98 PRO A O 1
ATOM 731 N N . VAL A 1 99 ? -19.829 3.491 9.224 1.00 68.19 99 VAL A N 1
ATOM 732 C CA . VAL A 1 99 ? -20.665 4.355 8.373 1.00 68.19 99 VAL A CA 1
ATOM 733 C C . VAL A 1 99 ? -20.720 5.775 8.954 1.00 68.19 99 VAL A C 1
ATOM 735 O O . VAL A 1 99 ? -21.187 5.992 10.080 1.00 68.19 99 VAL A O 1
ATOM 738 N N . LEU A 1 100 ? -20.263 6.759 8.173 1.00 56.56 100 LEU A N 1
ATOM 739 C CA . LEU A 1 100 ? -20.425 8.192 8.442 1.00 56.56 100 LEU A CA 1
ATOM 740 C C . LEU A 1 100 ? -21.916 8.557 8.417 1.00 56.56 100 LEU A C 1
ATOM 742 O O . LEU A 1 100 ? -22.485 8.830 7.367 1.00 56.56 100 LEU A O 1
ATOM 746 N N . GLY A 1 101 ? -22.568 8.546 9.578 1.00 47.22 101 GLY A N 1
ATOM 747 C CA . GLY A 1 101 ? -23.960 8.992 9.692 1.00 47.22 101 GLY A CA 1
ATOM 748 C C . GLY A 1 101 ? -24.594 8.790 11.063 1.00 47.22 101 GLY A C 1
ATOM 749 O O . GLY A 1 101 ? -25.368 9.634 11.502 1.00 47.22 101 GLY A O 1
ATOM 750 N N . THR A 1 102 ? -24.234 7.728 11.784 1.00 41.47 102 THR A N 1
ATOM 751 C CA . THR A 1 102 ? -24.954 7.368 13.023 1.00 41.47 102 THR A CA 1
ATOM 752 C C . THR A 1 102 ? -24.068 7.171 14.247 1.00 41.47 102 THR A C 1
ATOM 754 O O . THR A 1 102 ? -24.547 7.383 15.355 1.00 41.47 102 THR A O 1
ATOM 757 N N . GLU A 1 103 ? -22.772 6.878 14.094 1.00 38.31 103 GLU A N 1
ATOM 758 C CA . GLU A 1 103 ? 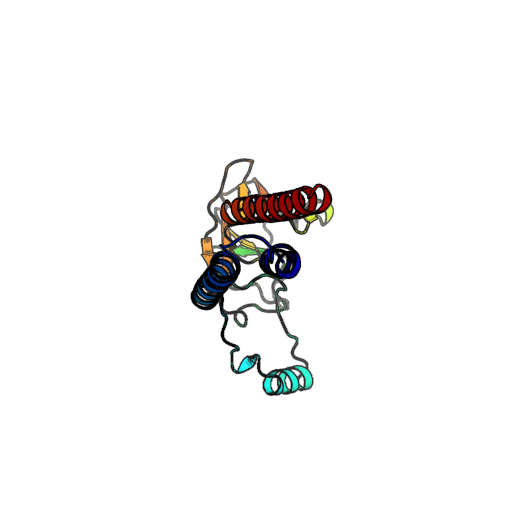-21.902 6.583 15.251 1.00 38.31 103 GLU A CA 1
ATOM 759 C C . GLU A 1 103 ? -20.511 7.229 15.204 1.00 38.31 103 GLU A C 1
ATOM 761 O O . GLU A 1 103 ? -19.688 7.021 16.093 1.00 38.31 103 GLU A O 1
ATOM 766 N N . MET A 1 104 ? -20.251 8.113 14.235 1.00 38.84 104 MET A N 1
ATOM 767 C CA . MET A 1 104 ? -18.988 8.860 14.166 1.00 38.84 104 MET A CA 1
ATOM 768 C C . MET A 1 104 ? -18.938 10.068 15.127 1.00 38.84 104 MET A C 1
ATOM 770 O O . MET A 1 104 ? -18.117 10.968 14.987 1.00 38.84 104 MET A O 1
ATOM 774 N N . ARG A 1 105 ? -19.764 10.068 16.184 1.00 38.00 105 ARG A N 1
ATOM 775 C CA . ARG A 1 105 ? -19.373 10.688 17.458 1.00 38.00 105 ARG A CA 1
ATOM 776 C C . ARG A 1 105 ? -18.557 9.655 18.213 1.00 38.00 105 ARG A C 1
ATOM 778 O O . ARG A 1 105 ? -19.077 8.973 19.086 1.00 38.00 105 ARG A O 1
ATOM 785 N N . MET A 1 106 ? -17.290 9.549 17.822 1.00 42.00 106 MET A N 1
ATOM 786 C CA . MET A 1 106 ? -16.174 9.108 18.652 1.00 42.00 106 MET A CA 1
ATOM 787 C C . MET A 1 106 ? -16.584 8.503 20.006 1.00 42.00 106 MET A C 1
ATOM 789 O O . MET A 1 106 ? -16.535 9.174 21.036 1.00 42.00 106 MET A O 1
ATOM 793 N N . ARG A 1 107 ? -16.876 7.201 20.041 1.00 35.75 107 ARG A N 1
ATOM 794 C CA . ARG A 1 107 ? -16.517 6.394 21.215 1.00 35.75 107 ARG A CA 1
ATOM 795 C C . ARG A 1 107 ? -15.118 5.822 21.002 1.00 35.75 107 ARG A C 1
ATOM 797 O O . ARG A 1 107 ? -14.867 4.628 21.106 1.00 35.75 107 ARG A O 1
ATOM 804 N N . VAL A 1 108 ? -14.219 6.748 20.670 1.00 45.62 108 VAL A N 1
ATOM 805 C CA . VAL A 1 108 ? -12.778 6.630 20.831 1.00 45.62 108 VAL A CA 1
ATOM 806 C C . VAL A 1 108 ? -12.557 6.551 22.334 1.00 45.62 108 VAL A C 1
ATOM 808 O O . VAL A 1 108 ? -12.854 7.497 23.065 1.00 45.62 108 VAL A O 1
ATOM 811 N N . LEU A 1 109 ? -12.096 5.405 22.820 1.00 39.75 109 LEU A N 1
ATOM 812 C CA . LEU A 1 109 ? -11.562 5.301 24.170 1.00 39.75 109 LEU A CA 1
ATOM 813 C C . LEU A 1 109 ? -10.233 6.068 24.214 1.00 39.75 109 LEU A C 1
ATOM 815 O O . LEU A 1 109 ? -9.171 5.474 24.109 1.00 39.75 109 LEU A O 1
ATOM 819 N N . GLY A 1 110 ? -10.334 7.393 24.368 1.00 41.19 110 GLY A N 1
ATOM 820 C CA . GLY A 1 110 ? -9.223 8.293 24.685 1.00 41.19 110 GLY A CA 1
ATOM 821 C C . GLY A 1 110 ? -8.703 9.121 23.511 1.00 41.19 110 GLY A C 1
ATOM 822 O O . GLY A 1 110 ? -7.654 8.801 22.983 1.00 41.19 110 GLY A O 1
ATOM 823 N N . LEU A 1 111 ? -9.421 10.214 23.206 1.00 41.91 111 LEU A N 1
ATOM 824 C CA . LEU A 1 111 ? -9.079 11.338 22.312 1.00 41.91 111 LEU A CA 1
ATOM 825 C C . LEU A 1 111 ? -8.806 10.974 20.834 1.00 41.91 111 LEU A C 1
ATOM 827 O O . LEU A 1 111 ? -7.983 10.109 20.552 1.00 41.91 111 LEU A O 1
ATOM 831 N N . PRO A 1 112 ? -9.448 11.645 19.853 1.00 46.28 112 PRO A N 1
ATOM 832 C CA . PRO A 1 112 ? -8.924 11.593 18.491 1.00 46.28 112 PRO A CA 1
ATOM 833 C C . PRO A 1 112 ? -7.472 12.095 18.540 1.00 46.28 112 PRO A C 1
ATOM 835 O O . PRO A 1 112 ? -7.224 13.075 19.257 1.00 46.28 112 PRO A O 1
ATOM 838 N N . PRO A 1 113 ? -6.520 11.470 17.823 1.00 51.34 113 PRO A N 1
ATOM 839 C CA . PRO A 1 113 ? -5.234 12.115 17.617 1.00 51.34 113 PRO A CA 1
ATOM 840 C C . PRO A 1 113 ? -5.530 13.513 17.083 1.00 51.34 113 PRO A C 1
ATOM 842 O O . PRO A 1 113 ? -6.382 13.687 16.198 1.00 51.34 113 PRO A O 1
ATOM 845 N N . ARG A 1 114 ? -4.915 14.532 17.683 1.00 50.25 114 ARG A N 1
ATOM 846 C CA . ARG A 1 114 ? -5.041 15.888 17.157 1.00 50.25 114 ARG A CA 1
ATOM 847 C C . ARG A 1 114 ? -4.571 15.838 15.700 1.00 50.25 114 ARG A C 1
ATOM 849 O O . ARG A 1 114 ? -3.717 15.018 15.374 1.00 50.25 114 ARG A O 1
ATOM 856 N N . PRO A 1 115 ? -5.072 16.699 14.804 1.00 48.56 115 PRO A N 1
ATOM 857 C CA . PRO A 1 115 ? -4.526 16.792 13.447 1.00 48.56 115 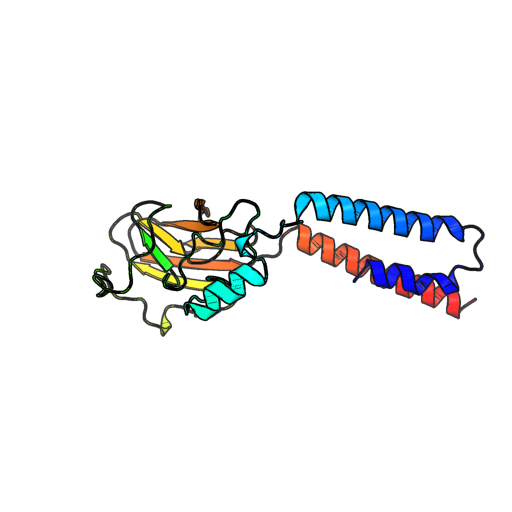PRO A CA 1
ATOM 858 C C . PRO A 1 115 ? -2.992 16.974 13.427 1.00 48.56 115 PRO A C 1
ATOM 860 O O . PRO A 1 115 ? -2.336 16.607 12.465 1.00 48.56 115 PRO A O 1
ATOM 863 N N . GLU A 1 116 ? -2.435 17.495 14.524 1.00 53.03 116 GLU A N 1
ATOM 864 C CA . GLU A 1 116 ? -1.007 17.641 14.830 1.00 53.03 116 GLU A CA 1
ATOM 865 C C . GLU A 1 116 ? -0.271 16.303 15.071 1.00 53.03 116 GLU A C 1
ATOM 867 O O . GLU A 1 116 ? 0.930 16.205 14.833 1.00 53.03 116 GLU A O 1
ATOM 872 N N . ASP A 1 117 ? -0.980 15.276 15.545 1.00 54.06 117 ASP A N 1
ATOM 873 C CA . ASP A 1 117 ? -0.436 13.979 15.971 1.00 54.06 117 ASP A CA 1
ATOM 874 C C . ASP A 1 117 ? -0.315 12.976 14.814 1.00 54.06 117 ASP A C 1
ATOM 876 O O . ASP A 1 117 ? 0.185 11.863 15.013 1.00 54.06 117 ASP A O 1
ATOM 880 N N . VAL A 1 118 ? -0.786 13.349 13.616 1.00 61.12 118 VAL A N 1
ATOM 881 C CA . VAL A 1 118 ? -0.690 12.516 12.418 1.00 61.12 118 VAL A CA 1
ATOM 882 C C . VAL A 1 118 ? -0.043 13.281 11.275 1.00 61.12 118 VAL A C 1
ATOM 884 O O . VAL A 1 118 ? -0.663 14.106 10.608 1.00 61.12 118 VAL A O 1
ATOM 887 N N . THR A 1 119 ? 1.219 12.963 11.013 1.00 62.88 119 THR A N 1
ATOM 888 C CA . THR A 1 119 ? 1.910 13.414 9.806 1.00 62.88 119 THR A CA 1
ATOM 889 C C . THR A 1 119 ? 1.655 12.401 8.701 1.00 62.88 119 THR A C 1
ATOM 891 O O . THR A 1 119 ? 2.244 11.318 8.709 1.00 62.88 119 THR A O 1
ATOM 894 N N . TRP A 1 120 ? 0.771 12.751 7.767 1.00 62.31 120 TRP A N 1
ATOM 895 C CA . TRP A 1 120 ? 0.568 12.016 6.522 1.00 62.31 120 TRP A CA 1
ATOM 896 C C . TRP A 1 120 ? 1.488 12.585 5.456 1.00 62.31 120 TRP A C 1
ATOM 898 O O . TRP A 1 120 ? 1.323 13.729 5.033 1.00 62.31 120 TRP A O 1
ATOM 908 N N . ASN A 1 121 ? 2.446 11.790 5.007 1.00 68.12 121 ASN A N 1
ATOM 909 C CA . ASN A 1 121 ? 3.097 12.028 3.735 1.00 68.12 121 ASN A CA 1
ATOM 910 C C . ASN A 1 121 ? 2.974 10.774 2.858 1.00 68.12 121 ASN A C 1
ATOM 912 O O . ASN A 1 121 ? 2.581 9.699 3.326 1.00 68.12 121 ASN A O 1
ATOM 916 N N . THR A 1 122 ? 3.252 10.932 1.567 1.00 71.88 122 THR A N 1
ATOM 917 C CA . THR A 1 122 ? 3.053 9.871 0.575 1.00 71.88 122 THR A CA 1
ATOM 918 C C . THR A 1 122 ? 3.860 8.616 0.900 1.00 71.88 122 THR A C 1
ATOM 920 O O . THR A 1 122 ? 3.372 7.525 0.653 1.00 71.88 122 THR A O 1
ATOM 923 N N . GLU A 1 123 ? 5.036 8.749 1.517 1.00 80.88 123 GLU A N 1
ATOM 924 C CA . GLU A 1 123 ? 5.991 7.654 1.752 1.00 80.88 123 GLU A CA 1
ATOM 925 C C . GLU A 1 123 ? 6.118 7.254 3.229 1.00 80.88 123 GLU A C 1
ATOM 927 O O . GLU A 1 123 ? 6.789 6.284 3.558 1.00 80.88 123 GLU A O 1
ATOM 932 N N . HIS A 1 124 ? 5.498 7.988 4.145 1.00 83.69 124 HIS A N 1
ATOM 933 C CA . HIS A 1 124 ? 5.686 7.860 5.579 1.00 83.69 124 HIS A CA 1
ATOM 934 C C . HIS A 1 124 ? 4.484 8.450 6.322 1.00 83.69 124 HIS A C 1
ATOM 936 O O . HIS A 1 124 ? 4.044 9.580 6.109 1.00 83.69 124 HIS A O 1
ATOM 942 N N . THR A 1 125 ? 3.931 7.661 7.229 1.00 85.00 125 THR A N 1
ATOM 943 C CA . THR A 1 125 ? 2.795 8.010 8.072 1.00 85.00 125 THR A CA 1
ATOM 944 C C . THR A 1 125 ? 3.137 7.672 9.505 1.00 85.00 125 THR A C 1
ATOM 946 O O . THR A 1 125 ? 3.539 6.551 9.801 1.00 85.00 125 THR A O 1
ATOM 949 N N . ARG A 1 126 ? 2.923 8.625 10.407 1.00 84.69 126 ARG A N 1
ATOM 950 C CA . ARG A 1 126 ? 3.108 8.416 11.841 1.00 84.69 126 ARG A CA 1
ATOM 951 C C . ARG A 1 126 ? 1.822 8.721 12.576 1.00 84.69 126 ARG A C 1
ATOM 953 O O . ARG A 1 126 ? 1.222 9.757 12.317 1.00 84.69 126 ARG A O 1
ATOM 960 N N . MET A 1 127 ? 1.427 7.848 13.495 1.00 83.38 127 MET A N 1
ATOM 961 C CA . MET A 1 127 ? 0.227 8.019 14.309 1.00 83.38 127 MET A CA 1
ATOM 962 C C . MET A 1 127 ? 0.442 7.519 15.736 1.00 83.38 127 MET A C 1
ATOM 964 O O . MET A 1 127 ? 1.139 6.534 15.977 1.00 83.38 127 MET A O 1
ATOM 968 N N . GLN A 1 128 ? -0.198 8.186 16.690 1.00 83.38 128 GLN A N 1
ATOM 969 C CA . GLN A 1 128 ? -0.214 7.772 18.089 1.00 83.38 128 GLN A CA 1
ATOM 970 C C . GLN A 1 128 ? -1.613 7.282 18.454 1.00 83.38 128 GLN A C 1
ATOM 972 O O . GLN A 1 128 ? -2.597 7.998 18.273 1.00 83.38 128 GLN A O 1
ATOM 977 N N . VAL A 1 129 ? -1.703 6.054 18.963 1.00 83.44 129 VAL A N 1
ATOM 978 C CA . VAL A 1 129 ? -2.971 5.403 19.308 1.00 83.44 129 VAL A CA 1
ATOM 979 C C . VAL A 1 129 ? -2.892 4.865 20.730 1.00 83.44 129 VAL A C 1
ATOM 981 O O . VAL A 1 129 ? -1.973 4.125 21.067 1.00 83.44 129 VAL A O 1
ATOM 984 N N . LEU A 1 130 ? -3.872 5.200 21.566 1.00 84.88 130 LEU A N 1
ATOM 985 C CA . LEU A 1 130 ? -4.026 4.640 22.907 1.00 84.88 130 LEU A CA 1
ATOM 986 C C . LEU A 1 130 ? -5.302 3.804 22.949 1.00 84.88 130 LEU A C 1
ATOM 988 O O . LEU A 1 130 ? -6.386 4.334 22.720 1.00 84.88 130 LEU A O 1
ATOM 992 N N . TRP A 1 131 ? -5.191 2.510 23.260 1.00 85.75 131 TRP A N 1
ATOM 993 C CA . TRP A 1 131 ? -6.364 1.635 23.324 1.00 85.75 131 TRP A CA 1
ATOM 994 C C . TRP A 1 131 ? -6.291 0.637 24.485 1.00 85.75 131 TRP A C 1
ATOM 996 O O . TRP A 1 131 ? -5.239 0.052 24.713 1.00 85.75 131 TRP A O 1
ATOM 1006 N N . PRO A 1 132 ? -7.377 0.377 25.235 1.00 85.75 132 PRO A N 1
ATOM 1007 C CA . PRO A 1 132 ? -7.304 -0.418 26.469 1.00 85.75 132 PRO A CA 1
ATOM 1008 C C . PRO A 1 132 ? -7.189 -1.937 26.264 1.00 85.75 132 PRO A C 1
ATOM 1010 O O . PRO A 1 132 ? -6.981 -2.671 27.226 1.00 85.75 132 PRO A O 1
ATOM 1013 N N . ARG A 1 133 ? -7.355 -2.432 25.036 1.00 89.56 133 ARG A N 1
ATOM 1014 C CA . ARG A 1 133 ? -7.313 -3.862 24.685 1.00 89.56 133 ARG A CA 1
ATOM 1015 C C . ARG A 1 133 ? -6.540 -4.055 23.388 1.00 89.56 133 ARG A C 1
ATOM 1017 O O . ARG A 1 133 ? -6.356 -3.081 22.671 1.00 89.56 133 ARG A O 1
ATOM 1024 N N . SER A 1 134 ? -6.127 -5.281 23.075 1.00 92.56 134 SER A N 1
ATOM 1025 C CA . SER A 1 134 ? -5.589 -5.586 21.747 1.00 92.56 134 SER A CA 1
ATOM 1026 C C . SER A 1 134 ? -6.619 -5.265 20.665 1.00 92.56 134 SER A C 1
ATOM 1028 O O . SER A 1 134 ? -7.833 -5.395 20.874 1.00 92.56 134 SER A O 1
ATOM 1030 N N . PHE A 1 135 ? -6.134 -4.789 19.525 1.00 92.25 135 PHE A N 1
ATOM 1031 C CA . PHE A 1 135 ? -6.983 -4.318 18.441 1.00 92.25 135 PHE A CA 1
ATOM 1032 C C . PHE A 1 135 ? -6.292 -4.455 17.090 1.00 92.25 135 PHE A C 1
ATOM 1034 O O . PHE A 1 135 ? -5.086 -4.667 17.003 1.00 92.25 135 PHE A O 1
ATOM 1041 N N . TRP A 1 136 ? -7.088 -4.324 16.040 1.00 94.44 136 TRP A N 1
ATOM 1042 C CA . TRP A 1 136 ? -6.626 -4.200 14.670 1.00 94.44 136 TRP A CA 1
ATOM 1043 C C . TRP A 1 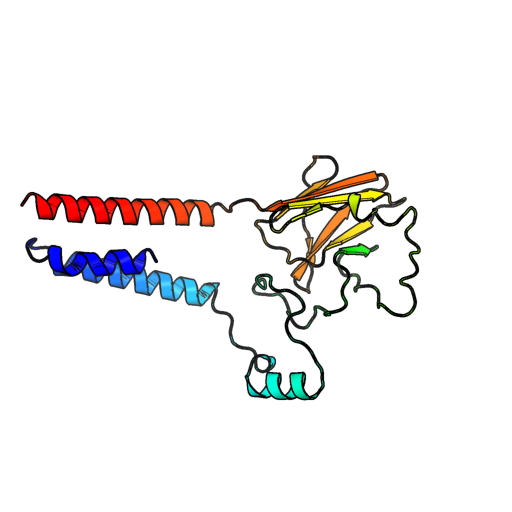136 ? -6.751 -2.745 14.254 1.00 94.44 136 TRP A C 1
ATOM 1045 O O . TRP A 1 136 ? -7.836 -2.166 14.334 1.00 94.44 136 TRP A O 1
ATOM 1055 N N . LEU A 1 137 ? -5.642 -2.153 13.837 1.00 93.25 137 LEU A N 1
ATOM 1056 C CA . LEU A 1 137 ? -5.633 -0.883 13.134 1.00 93.25 137 LEU A CA 1
ATOM 1057 C C . LEU A 1 137 ? -5.755 -1.187 11.646 1.00 93.25 137 LEU A C 1
ATOM 1059 O O . LEU A 1 137 ? -4.862 -1.800 11.064 1.00 93.25 137 LEU A O 1
ATOM 1063 N N . ILE A 1 138 ? -6.864 -0.782 11.046 1.00 92.12 138 ILE A N 1
ATOM 1064 C CA . ILE A 1 138 ? -7.066 -0.900 9.607 1.00 92.12 138 ILE A CA 1
ATOM 1065 C C . ILE A 1 138 ? -6.795 0.464 9.005 1.00 92.12 138 ILE A C 1
ATOM 1067 O O . ILE A 1 138 ? -7.321 1.473 9.479 1.00 92.12 138 ILE A O 1
ATOM 1071 N N . VAL A 1 139 ? -5.953 0.496 7.985 1.00 89.81 139 VAL A N 1
ATOM 1072 C CA . VAL A 1 139 ? -5.593 1.727 7.286 1.00 89.81 139 VAL A CA 1
ATOM 1073 C C . VAL A 1 139 ? -6.184 1.645 5.892 1.00 89.81 139 VAL A C 1
ATOM 1075 O O . VAL A 1 139 ? -6.070 0.611 5.238 1.00 89.81 139 VAL A O 1
ATOM 1078 N N . ASN A 1 140 ? -6.817 2.727 5.439 1.00 86.00 140 ASN A N 1
ATOM 1079 C CA . ASN A 1 140 ? -7.394 2.835 4.101 1.00 86.00 140 ASN A CA 1
ATOM 1080 C C . ASN A 1 140 ? -6.292 3.062 3.052 1.00 86.00 140 ASN A C 1
ATOM 1082 O O . ASN A 1 140 ? -6.246 4.089 2.382 1.00 86.00 140 ASN A O 1
ATOM 1086 N N . ARG A 1 141 ? -5.355 2.114 3.010 1.00 87.50 141 ARG A N 1
ATOM 1087 C CA . ARG A 1 141 ? -4.201 2.008 2.123 1.00 87.50 141 ARG A CA 1
ATOM 1088 C C . ARG A 1 141 ? -3.979 0.534 1.795 1.00 87.50 141 ARG A C 1
ATOM 1090 O O . ARG A 1 141 ? -4.149 -0.335 2.659 1.00 87.50 141 ARG A O 1
ATOM 1097 N N . ARG A 1 142 ? -3.596 0.267 0.552 1.00 88.75 142 ARG A N 1
ATOM 1098 C CA . ARG A 1 142 ? -3.335 -1.057 -0.005 1.00 88.75 142 ARG A CA 1
ATOM 1099 C C . ARG A 1 142 ? -2.192 -1.747 0.734 1.00 88.75 142 ARG A C 1
ATOM 1101 O O . ARG A 1 142 ? -1.167 -1.133 1.041 1.00 88.75 142 ARG A O 1
ATOM 1108 N N . ALA A 1 143 ? -2.348 -3.044 0.982 1.00 89.56 143 ALA A N 1
ATOM 1109 C CA . ALA A 1 143 ? -1.336 -3.898 1.603 1.00 89.56 143 ALA A CA 1
ATOM 1110 C C . ALA A 1 143 ? -0.192 -4.235 0.624 1.00 89.56 143 ALA A C 1
ATOM 1112 O O . ALA A 1 143 ? 0.041 -5.384 0.266 1.00 89.56 143 ALA A O 1
ATOM 1113 N N . TYR A 1 144 ? 0.526 -3.215 0.159 1.00 87.00 144 TYR A N 1
ATOM 1114 C CA . TYR A 1 144 ? 1.622 -3.377 -0.792 1.00 87.00 144 TYR A CA 1
ATOM 1115 C C . TYR A 1 144 ? 2.927 -3.825 -0.096 1.00 87.00 144 TYR A C 1
ATOM 1117 O O . TYR A 1 144 ? 3.264 -3.270 0.953 1.00 87.00 144 TYR A O 1
ATOM 1125 N N . PRO A 1 145 ? 3.720 -4.760 -0.669 1.00 86.69 145 PRO A N 1
ATOM 1126 C CA . PRO A 1 145 ? 4.919 -5.308 -0.020 1.00 86.69 145 PRO A CA 1
ATOM 1127 C C . PRO A 1 145 ? 6.011 -4.295 0.336 1.00 86.69 145 PRO A C 1
ATOM 1129 O O . PRO A 1 145 ? 6.851 -4.588 1.181 1.00 86.69 145 PRO A O 1
ATOM 1132 N N . ALA A 1 146 ? 6.029 -3.122 -0.302 1.00 89.25 146 ALA A N 1
ATOM 1133 C CA . ALA A 1 146 ? 6.968 -2.049 0.022 1.00 89.25 146 ALA A CA 1
ATOM 1134 C C . ALA A 1 146 ? 6.587 -1.270 1.294 1.00 89.25 146 ALA A C 1
ATOM 1136 O O . ALA A 1 146 ? 7.383 -0.467 1.784 1.00 89.25 146 ALA A O 1
ATOM 1137 N N . TRP A 1 147 ? 5.400 -1.489 1.858 1.00 92.12 147 TRP A N 1
ATOM 1138 C CA . TRP A 1 147 ? 5.048 -0.918 3.151 1.00 92.12 147 TRP A CA 1
ATOM 1139 C C . TRP A 1 147 ? 5.691 -1.712 4.279 1.00 92.12 147 TRP A C 1
ATOM 1141 O O . TRP A 1 147 ? 5.600 -2.937 4.348 1.00 92.12 147 TRP A O 1
ATOM 1151 N N . GLN A 1 148 ? 6.325 -0.996 5.197 1.00 94.06 148 GLN A N 1
ATOM 1152 C CA . GLN A 1 148 ? 6.765 -1.526 6.477 1.00 94.06 148 GLN A CA 1
ATOM 1153 C C . GLN A 1 148 ? 6.021 -0.808 7.585 1.00 94.06 148 GLN A C 1
ATOM 1155 O O . GLN A 1 148 ? 5.778 0.394 7.503 1.00 94.06 148 GLN A O 1
ATOM 1160 N N . VAL A 1 149 ? 5.675 -1.557 8.628 1.00 95.19 149 VAL A N 1
ATOM 1161 C CA . VAL A 1 149 ? 5.006 -1.018 9.805 1.00 95.19 149 VAL A CA 1
ATOM 1162 C C . VAL A 1 149 ? 5.839 -1.323 11.030 1.00 95.19 149 VAL A C 1
ATOM 1164 O O . VAL A 1 149 ? 6.267 -2.460 11.243 1.00 95.19 149 VAL A O 1
ATOM 1167 N N . THR A 1 150 ? 6.038 -0.311 11.862 1.00 95.94 150 THR A N 1
ATOM 1168 C CA . THR A 1 150 ? 6.586 -0.476 13.202 1.00 95.94 150 THR A CA 1
ATOM 1169 C C . THR A 1 150 ? 5.603 0.051 14.240 1.00 95.94 150 THR A C 1
ATOM 1171 O O . THR A 1 150 ? 4.877 1.012 13.997 1.00 95.94 150 THR A O 1
ATOM 1174 N N . SER A 1 151 ? 5.564 -0.588 15.406 1.00 94.75 151 SER A N 1
ATOM 1175 C CA . SER A 1 151 ? 4.897 -0.066 16.598 1.00 94.75 151 SER A CA 1
ATOM 1176 C C . SER A 1 151 ? 5.935 0.085 17.692 1.00 94.75 151 SER A C 1
ATOM 1178 O O . SER A 1 151 ? 6.640 -0.869 18.028 1.00 94.75 151 SER A O 1
ATOM 1180 N N . ASN A 1 152 ? 6.061 1.298 18.229 1.00 93.69 152 ASN A N 1
ATOM 1181 C CA . ASN A 1 152 ? 7.052 1.636 19.249 1.00 93.69 152 ASN A CA 1
ATOM 1182 C C . ASN A 1 152 ? 8.491 1.256 18.827 1.00 93.69 152 ASN A C 1
ATOM 1184 O O . ASN A 1 152 ? 9.307 0.864 19.658 1.00 93.69 152 ASN A O 1
ATOM 1188 N N . GLY A 1 153 ? 8.791 1.353 17.524 1.00 93.38 153 GLY A N 1
ATOM 1189 C CA . GLY A 1 153 ? 10.094 1.027 16.934 1.00 93.38 153 GLY A CA 1
ATOM 1190 C C . GLY A 1 153 ? 10.331 -0.457 16.619 1.00 93.38 153 GLY A C 1
ATOM 1191 O O . GLY A 1 153 ? 11.357 -0.783 16.028 1.00 93.38 153 GLY A O 1
ATOM 1192 N N . ALA A 1 154 ? 9.409 -1.360 16.969 1.00 95.75 154 ALA A N 1
ATOM 1193 C CA . ALA A 1 154 ? 9.505 -2.781 16.628 1.00 95.75 154 ALA A CA 1
ATOM 1194 C C . ALA A 1 154 ? 8.672 -3.107 15.372 1.00 95.75 154 ALA A C 1
ATOM 1196 O O . ALA A 1 154 ? 7.539 -2.631 15.284 1.00 95.75 154 ALA A O 1
ATOM 1197 N N . PRO A 1 155 ? 9.169 -3.924 14.420 1.00 95.56 155 PRO A N 1
ATOM 1198 C CA . PRO A 1 155 ? 8.393 -4.342 13.252 1.00 95.56 155 PRO A CA 1
ATOM 1199 C C . PRO A 1 155 ? 7.112 -5.086 13.638 1.00 95.56 155 PRO A C 1
ATOM 1201 O O . PRO A 1 155 ? 7.132 -5.965 14.502 1.00 95.56 155 PRO A O 1
ATOM 1204 N N . VAL A 1 156 ? 6.011 -4.760 12.965 1.00 95.44 156 VAL A N 1
ATOM 1205 C CA . VAL A 1 156 ? 4.704 -5.405 13.138 1.00 95.44 156 VAL A CA 1
ATOM 1206 C C . VAL A 1 156 ? 4.270 -5.986 11.792 1.00 95.44 156 VAL A C 1
ATOM 1208 O O . VAL A 1 156 ? 4.424 -5.316 10.770 1.00 95.44 156 VAL A O 1
ATOM 1211 N N . PRO A 1 157 ? 3.746 -7.224 11.750 1.00 95.00 157 PRO A N 1
ATOM 1212 C CA . PRO A 1 157 ? 3.289 -7.812 10.500 1.00 95.00 157 PRO A CA 1
ATOM 1213 C C . PRO A 1 157 ? 2.079 -7.058 9.941 1.00 95.00 157 PRO A C 1
ATOM 1215 O O . PRO A 1 157 ? 1.163 -6.688 10.676 1.00 95.00 157 PRO A O 1
ATOM 1218 N N . ILE A 1 158 ? 2.059 -6.899 8.621 1.00 94.88 158 ILE A N 1
ATOM 1219 C CA . ILE A 1 158 ? 0.889 -6.442 7.877 1.00 94.88 158 ILE A CA 1
ATOM 1220 C C . ILE A 1 158 ? 0.061 -7.670 7.506 1.00 94.88 158 ILE A C 1
ATOM 1222 O O . ILE A 1 158 ? 0.589 -8.631 6.949 1.00 94.88 158 ILE A O 1
ATOM 1226 N N . THR A 1 159 ? -1.231 -7.646 7.820 1.00 94.06 159 THR A N 1
ATOM 1227 C CA . THR A 1 159 ? -2.202 -8.621 7.314 1.00 94.06 159 THR A CA 1
ATOM 1228 C C . THR A 1 159 ? -2.956 -7.992 6.153 1.00 94.06 159 THR A C 1
ATOM 1230 O O . THR A 1 159 ? -3.585 -6.949 6.322 1.00 94.06 159 THR A O 1
ATOM 1233 N N . GLU A 1 160 ? -2.878 -8.611 4.981 1.00 91.62 160 GLU A N 1
ATOM 1234 C CA . GLU A 1 160 ? -3.682 -8.232 3.821 1.00 91.62 160 GLU A CA 1
ATOM 1235 C C . GLU A 1 160 ? -5.127 -8.696 4.022 1.00 91.62 160 GLU A C 1
ATOM 1237 O O . GLU A 1 160 ? -5.382 -9.843 4.401 1.00 91.62 160 GLU A O 1
ATOM 1242 N N . ARG A 1 161 ? -6.070 -7.779 3.818 1.00 90.25 161 ARG A N 1
ATOM 1243 C CA . ARG A 1 161 ? -7.509 -8.046 3.869 1.00 90.25 161 ARG A CA 1
ATOM 1244 C C . ARG A 1 161 ? -8.031 -8.453 2.494 1.00 90.25 161 ARG A C 1
ATOM 1246 O O . ARG A 1 161 ? -7.426 -8.143 1.476 1.00 90.25 161 ARG A O 1
ATOM 1253 N N . ALA A 1 162 ? -9.219 -9.056 2.464 1.00 86.19 162 ALA A N 1
ATOM 1254 C CA . ALA A 1 162 ? -9.901 -9.404 1.213 1.00 86.19 162 ALA A CA 1
ATOM 1255 C C . ALA A 1 162 ? -10.221 -8.184 0.324 1.00 86.19 162 ALA A C 1
ATOM 1257 O O . ALA A 1 162 ? -10.260 -8.303 -0.893 1.00 86.19 162 ALA A O 1
ATOM 1258 N N . ASP A 1 163 ? -10.412 -7.004 0.923 1.00 83.81 163 ASP A N 1
ATOM 1259 C CA . ASP A 1 163 ? -10.586 -5.734 0.205 1.00 83.81 163 ASP A CA 1
ATOM 1260 C C . ASP A 1 163 ? -9.250 -5.075 -0.179 1.00 83.81 163 ASP A C 1
ATOM 1262 O O . ASP A 1 163 ? -9.224 -3.915 -0.577 1.00 83.81 163 ASP A O 1
ATOM 1266 N N . GLY A 1 164 ? -8.127 -5.785 -0.025 1.00 87.50 164 GLY A N 1
ATOM 1267 C CA . GLY A 1 164 ? -6.770 -5.350 -0.349 1.00 87.50 164 GLY A CA 1
ATOM 1268 C C . GLY A 1 164 ? -6.181 -4.288 0.580 1.00 87.50 164 GLY A C 1
ATOM 1269 O O . GLY A 1 164 ? -5.085 -3.799 0.302 1.00 87.50 164 GLY A O 1
ATOM 1270 N N . LEU A 1 165 ? -6.873 -3.896 1.654 1.00 90.69 165 LEU A N 1
ATOM 1271 C CA . LEU A 1 165 ? -6.330 -2.973 2.653 1.00 90.69 165 LEU A CA 1
ATOM 1272 C C . LEU A 1 165 ? -5.393 -3.675 3.631 1.00 90.69 165 LEU A C 1
ATOM 1274 O O . LEU A 1 165 ? -5.471 -4.887 3.850 1.00 90.69 165 LEU A O 1
ATOM 1278 N N . MET A 1 166 ? -4.540 -2.893 4.289 1.00 92.38 166 MET A N 1
ATOM 1279 C CA . MET A 1 166 ? -3.715 -3.403 5.379 1.00 92.38 166 MET A CA 1
ATOM 1280 C C . MET A 1 166 ? -4.428 -3.368 6.735 1.00 92.38 166 MET A C 1
ATOM 1282 O O . MET A 1 166 ? -4.992 -2.352 7.153 1.00 92.38 166 MET A O 1
ATOM 1286 N N . ALA A 1 167 ? -4.328 -4.479 7.461 1.00 95.00 167 ALA A N 1
ATOM 1287 C CA . ALA A 1 167 ? -4.705 -4.613 8.859 1.00 95.00 167 ALA A CA 1
ATOM 1288 C C . ALA A 1 167 ? -3.464 -4.905 9.715 1.00 95.00 167 ALA A C 1
ATOM 1290 O O . ALA A 1 167 ? -2.700 -5.834 9.450 1.00 95.00 167 ALA A O 1
ATOM 1291 N N . ILE A 1 168 ? -3.271 -4.111 10.763 1.00 95.81 168 ILE A N 1
ATOM 1292 C CA . ILE A 1 168 ? -2.092 -4.145 11.629 1.00 95.81 168 ILE A CA 1
ATOM 1293 C C . ILE A 1 168 ? -2.545 -4.554 13.039 1.00 95.81 168 ILE A C 1
ATOM 1295 O O . ILE A 1 168 ? -3.325 -3.822 13.660 1.00 95.81 168 ILE A O 1
ATOM 1299 N N . PRO A 1 169 ? -2.094 -5.699 13.578 1.00 96.69 169 PRO A N 1
ATOM 1300 C CA . PRO A 1 169 ? -2.421 -6.100 14.939 1.00 96.69 169 PRO A CA 1
ATOM 1301 C C . PRO A 1 169 ? -1.581 -5.302 15.941 1.00 96.69 169 PRO A C 1
ATOM 1303 O O . PRO A 1 169 ? -0.352 -5.301 15.874 1.00 96.69 169 PRO A O 1
ATOM 1306 N N . LEU A 1 170 ? -2.232 -4.649 16.905 1.00 94.75 170 LEU A N 1
ATOM 1307 C CA . LEU A 1 170 ? -1.571 -3.843 17.931 1.00 94.75 170 LEU A CA 1
ATOM 1308 C C . LEU A 1 170 ? -1.945 -4.310 19.348 1.00 94.75 170 LEU A C 1
ATOM 1310 O O . LEU A 1 170 ? -3.098 -4.685 19.608 1.00 94.75 170 LEU A O 1
ATOM 1314 N N . PRO A 1 171 ? -0.983 -4.303 20.290 1.00 94.81 171 PRO A N 1
ATOM 1315 C CA . PRO A 1 171 ? -1.247 -4.622 21.685 1.00 94.81 171 PRO A CA 1
ATOM 1316 C C . PRO A 1 171 ? -2.062 -3.517 22.371 1.00 94.81 171 PRO A C 1
ATOM 1318 O O . PRO A 1 171 ? -2.152 -2.382 21.901 1.00 94.81 171 PRO A O 1
ATOM 1321 N N . ALA A 1 172 ? -2.627 -3.853 23.531 1.00 91.50 172 ALA A N 1
ATOM 1322 C CA . ALA A 1 172 ? -3.229 -2.868 24.419 1.00 91.50 172 ALA A CA 1
ATOM 1323 C C . ALA A 1 172 ? -2.184 -1.843 24.896 1.00 91.50 172 ALA A C 1
ATOM 1325 O O . ALA A 1 172 ? -1.030 -2.189 25.145 1.00 91.50 172 ALA A O 1
ATOM 1326 N N . GLY A 1 173 ? -2.619 -0.604 25.096 1.00 89.00 173 GLY A N 1
ATOM 1327 C CA . GLY A 1 173 ? -1.817 0.505 25.593 1.00 89.00 173 GLY A CA 1
ATOM 1328 C C . GLY A 1 173 ? -1.497 1.553 24.521 1.00 89.00 173 GLY A C 1
ATOM 1329 O O . GLY A 1 173 ? -2.154 1.600 23.475 1.00 89.00 173 GLY A O 1
ATOM 1330 N N . PRO A 1 174 ? -0.536 2.445 24.814 1.00 88.19 174 PRO A N 1
ATOM 1331 C CA . PRO A 1 174 ? -0.045 3.430 23.862 1.00 88.19 174 PRO A CA 1
ATOM 1332 C C . PRO A 1 174 ? 0.832 2.764 22.794 1.00 88.19 174 PRO A C 1
ATOM 1334 O O . PRO A 1 174 ? 1.761 2.012 23.092 1.00 88.19 174 PRO A O 1
ATOM 1337 N N . ASN A 1 175 ? 0.547 3.082 21.540 1.00 88.00 175 ASN A N 1
ATOM 1338 C CA . ASN A 1 175 ? 1.274 2.623 20.369 1.00 88.00 175 ASN A CA 1
ATOM 1339 C C . ASN A 1 175 ? 1.631 3.839 19.509 1.00 88.00 175 ASN A C 1
ATOM 1341 O O . ASN A 1 175 ? 0.743 4.560 19.053 1.00 88.00 175 ASN A O 1
ATOM 1345 N N . ASN A 1 176 ? 2.922 4.062 19.281 1.00 91.12 176 ASN A N 1
ATOM 1346 C CA . ASN A 1 176 ? 3.412 4.959 18.241 1.00 91.12 176 ASN A CA 1
ATOM 1347 C C . ASN A 1 176 ? 3.652 4.123 16.984 1.00 91.12 176 ASN A C 1
ATOM 1349 O O . ASN A 1 176 ? 4.643 3.394 16.908 1.00 91.12 176 ASN A O 1
ATOM 1353 N N . VAL A 1 177 ? 2.713 4.195 16.048 1.00 91.12 177 VAL A N 1
ATOM 1354 C CA . VAL A 1 177 ? 2.728 3.424 14.809 1.00 91.12 177 VAL A CA 1
ATOM 1355 C C . VAL A 1 177 ? 3.350 4.269 13.712 1.00 91.12 177 VAL A C 1
ATOM 1357 O O . VAL A 1 177 ? 2.947 5.412 13.487 1.00 91.12 177 VAL A O 1
ATOM 1360 N N . GLU A 1 178 ? 4.319 3.691 13.025 1.00 92.75 178 GLU A N 1
ATOM 1361 C CA . GLU A 1 178 ? 5.003 4.298 11.895 1.00 92.75 178 GLU A CA 1
ATOM 1362 C C . GLU A 1 178 ? 4.889 3.357 10.704 1.00 92.75 178 GLU A C 1
ATOM 1364 O O . GLU A 1 178 ? 5.176 2.165 10.814 1.00 92.75 178 GLU A O 1
ATOM 1369 N N . ILE A 1 179 ? 4.413 3.894 9.591 1.00 92.06 179 ILE A N 1
ATOM 1370 C CA . ILE A 1 179 ? 4.250 3.198 8.324 1.00 92.06 179 ILE A CA 1
ATOM 1371 C C . ILE A 1 179 ? 5.153 3.917 7.342 1.00 92.06 179 ILE A C 1
ATOM 1373 O O . ILE A 1 179 ? 4.950 5.107 7.114 1.00 92.06 179 ILE A O 1
ATOM 1377 N N . HIS A 1 180 ? 6.107 3.230 6.733 1.00 92.44 180 HIS A N 1
ATOM 1378 C CA . HIS A 1 180 ? 7.004 3.845 5.758 1.00 92.44 180 HIS A CA 1
ATOM 1379 C C . HIS A 1 180 ? 7.205 2.962 4.536 1.00 92.44 180 HIS A C 1
ATOM 1381 O O . HIS A 1 180 ? 7.143 1.733 4.602 1.00 92.44 180 HIS A O 1
ATOM 1387 N N . TYR A 1 181 ? 7.429 3.620 3.408 1.00 89.12 181 TYR A N 1
ATOM 1388 C CA . TYR A 1 181 ? 7.772 2.998 2.147 1.00 89.12 181 TYR A CA 1
ATOM 1389 C C . TYR A 1 181 ? 9.251 2.625 2.171 1.00 89.12 181 TYR A C 1
ATOM 1391 O O . TYR A 1 181 ? 10.098 3.405 2.614 1.00 89.12 181 TYR A O 1
ATOM 1399 N N . HIS A 1 182 ? 9.576 1.440 1.672 1.00 88.81 182 HIS A N 1
ATOM 1400 C CA . HIS A 1 182 ? 10.954 1.047 1.419 1.00 88.81 182 HIS A CA 1
ATOM 1401 C C . HIS A 1 182 ? 11.103 0.529 -0.004 1.00 88.81 182 HIS A C 1
ATOM 1403 O O . HIS A 1 182 ? 10.221 -0.141 -0.534 1.00 88.81 182 HIS A O 1
ATOM 1409 N N . HIS A 1 183 ? 12.256 0.798 -0.609 1.00 85.12 183 HIS A N 1
ATOM 1410 C CA . HIS A 1 183 ? 12.548 0.266 -1.930 1.00 85.12 183 HIS A CA 1
ATOM 1411 C C . HIS A 1 183 ? 12.612 -1.254 -1.905 1.00 85.12 183 HIS A C 1
ATOM 1413 O O . HIS A 1 183 ? 13.359 -1.857 -1.125 1.00 85.12 183 HIS A O 1
ATOM 1419 N N . THR A 1 184 ? 11.856 -1.870 -2.806 1.00 84.38 184 THR A N 1
ATOM 1420 C CA . THR A 1 184 ? 11.890 -3.318 -2.984 1.00 84.38 184 THR A CA 1
ATOM 1421 C C . THR A 1 184 ? 13.188 -3.745 -3.687 1.00 84.38 184 THR A C 1
ATOM 1423 O O . THR A 1 184 ? 13.758 -2.986 -4.479 1.00 84.38 184 THR A O 1
ATOM 1426 N N . PRO A 1 185 ? 13.677 -4.982 -3.474 1.00 84.81 185 PRO A N 1
ATOM 1427 C CA . PRO A 1 185 ? 14.836 -5.494 -4.210 1.00 84.81 185 PRO A CA 1
ATOM 1428 C C . PRO A 1 185 ? 14.655 -5.440 -5.734 1.00 84.81 185 PRO A C 1
ATOM 1430 O O . PRO A 1 185 ? 15.621 -5.229 -6.467 1.00 84.81 185 PRO A O 1
ATOM 1433 N N . ALA A 1 186 ? 13.416 -5.596 -6.210 1.00 80.94 186 ALA A N 1
ATOM 1434 C CA . ALA A 1 186 ? 13.070 -5.498 -7.623 1.00 80.94 186 ALA A CA 1
ATOM 1435 C C . ALA A 1 186 ? 13.255 -4.072 -8.168 1.00 80.94 186 ALA A C 1
ATOM 1437 O O . ALA A 1 186 ? 13.839 -3.904 -9.240 1.00 80.94 186 ALA A O 1
ATOM 1438 N N . GLU A 1 187 ? 12.832 -3.045 -7.423 1.00 83.62 187 GLU A N 1
ATOM 1439 C CA . GLU A 1 187 ? 13.082 -1.641 -7.782 1.00 83.62 187 GLU A CA 1
ATOM 1440 C C . GLU A 1 187 ? 14.580 -1.341 -7.864 1.00 83.62 187 GLU A C 1
ATOM 1442 O O . GLU A 1 187 ? 15.046 -0.762 -8.848 1.00 83.62 187 GLU A O 1
ATOM 1447 N N . LEU A 1 188 ? 15.351 -1.787 -6.867 1.00 89.44 188 LEU A N 1
ATOM 1448 C CA . LEU A 1 188 ? 16.803 -1.597 -6.848 1.00 89.44 188 LEU A CA 1
ATOM 1449 C C . LEU A 1 188 ? 17.477 -2.280 -8.046 1.00 89.44 188 LEU A C 1
ATOM 1451 O O . LEU A 1 188 ? 18.333 -1.679 -8.699 1.00 89.44 188 LEU A O 1
ATOM 1455 N N . LEU A 1 189 ? 17.061 -3.503 -8.386 1.00 89.38 189 LEU A N 1
ATOM 1456 C CA . LEU A 1 189 ? 17.558 -4.214 -9.564 1.00 89.38 189 LEU A CA 1
ATOM 1457 C C . LEU A 1 189 ? 17.214 -3.461 -10.858 1.00 89.38 189 LEU A C 1
ATOM 1459 O O . LEU A 1 189 ? 18.073 -3.302 -11.728 1.00 89.38 189 LEU A O 1
ATOM 1463 N N . GLY A 1 190 ? 15.983 -2.959 -10.975 1.00 83.75 190 GLY A N 1
ATOM 1464 C CA . GLY A 1 190 ? 15.538 -2.162 -12.117 1.00 83.75 190 GLY A CA 1
ATOM 1465 C C . GLY A 1 190 ? 16.359 -0.882 -12.301 1.00 83.75 190 GLY A C 1
ATOM 1466 O O . GLY A 1 190 ? 16.741 -0.549 -13.429 1.00 83.75 190 GLY A O 1
ATOM 1467 N N . LEU A 1 191 ? 16.693 -0.196 -11.204 1.00 90.50 191 LEU A N 1
ATOM 1468 C CA . LEU A 1 191 ? 17.562 0.984 -11.212 1.00 90.50 191 LEU A CA 1
ATOM 1469 C C . LEU A 1 191 ? 18.983 0.642 -11.674 1.00 90.50 191 LEU A C 1
ATOM 1471 O O . LEU A 1 191 ? 19.515 1.315 -12.561 1.00 90.50 191 LEU A O 1
ATOM 1475 N N . VAL A 1 192 ? 19.578 -0.427 -11.134 1.00 92.31 192 VAL A N 1
ATOM 1476 C CA . VAL A 1 192 ? 20.925 -0.883 -11.521 1.00 92.31 192 VAL A CA 1
ATOM 1477 C C . VAL A 1 192 ? 20.973 -1.247 -13.005 1.00 92.31 192 VAL A C 1
ATOM 1479 O O . VAL A 1 192 ? 21.849 -0.767 -13.727 1.00 92.31 192 VAL A O 1
ATOM 1482 N N . LEU A 1 193 ? 20.008 -2.030 -13.493 1.00 86.81 193 LEU A N 1
ATOM 1483 C CA . LEU A 1 193 ? 19.932 -2.421 -14.904 1.00 86.81 193 LEU A CA 1
ATOM 1484 C C . LEU A 1 193 ? 19.727 -1.215 -15.829 1.00 86.81 193 LEU A C 1
ATOM 1486 O O . LEU A 1 193 ? 20.341 -1.138 -16.895 1.00 86.81 193 LEU A O 1
ATOM 1490 N N . SER A 1 194 ? 18.914 -0.243 -15.412 1.00 83.88 194 SER A N 1
ATOM 1491 C CA . SER A 1 194 ? 18.706 0.995 -16.168 1.00 83.88 194 SER A CA 1
ATOM 1492 C C . SER A 1 194 ? 19.991 1.818 -16.265 1.00 83.88 194 SER A C 1
ATOM 1494 O O . SER A 1 194 ? 20.346 2.279 -17.353 1.00 83.88 194 SER A O 1
ATOM 1496 N N . LEU A 1 195 ? 20.726 1.953 -15.157 1.00 92.44 195 LEU A N 1
ATOM 1497 C CA . LEU A 1 195 ? 22.009 2.652 -15.130 1.00 92.44 195 LEU A CA 1
ATOM 1498 C C . LEU A 1 195 ? 23.046 1.953 -16.019 1.00 92.44 195 LEU A C 1
ATOM 1500 O O . LEU A 1 195 ? 23.722 2.613 -16.808 1.00 92.44 195 LEU A O 1
ATOM 1504 N N . MET A 1 196 ? 23.128 0.621 -15.953 1.00 85.88 196 MET A N 1
ATOM 1505 C CA . MET A 1 196 ? 23.995 -0.170 -16.832 1.00 85.88 196 MET A CA 1
ATOM 1506 C C . MET A 1 196 ? 23.654 0.042 -18.312 1.00 85.88 196 MET A C 1
ATOM 1508 O O . MET A 1 196 ? 24.561 0.223 -19.126 1.00 85.88 196 MET A O 1
ATOM 1512 N N . GLY A 1 197 ? 22.364 0.081 -18.662 1.00 81.06 197 GLY A N 1
ATOM 1513 C CA . GLY A 1 197 ? 21.913 0.362 -20.026 1.00 81.06 197 GLY A CA 1
ATOM 1514 C C . GLY A 1 197 ? 22.346 1.745 -20.524 1.00 81.06 197 GLY A C 1
ATOM 1515 O O . GLY A 1 197 ? 22.837 1.872 -21.647 1.00 81.06 197 GLY A O 1
ATOM 1516 N N . ILE A 1 198 ? 22.235 2.773 -19.677 1.00 87.00 198 ILE A N 1
ATOM 1517 C CA . ILE A 1 198 ? 22.689 4.137 -19.996 1.00 87.00 198 ILE A CA 1
ATOM 1518 C C . ILE A 1 198 ? 24.210 4.174 -20.194 1.00 87.00 198 ILE A C 1
ATOM 1520 O O . ILE A 1 198 ? 24.687 4.735 -21.182 1.00 87.00 198 ILE A O 1
ATOM 1524 N N . LEU A 1 199 ? 24.980 3.557 -19.293 1.00 87.31 199 LEU A N 1
ATOM 1525 C CA . LEU A 1 199 ? 26.443 3.517 -19.388 1.00 87.31 199 LEU A CA 1
ATOM 1526 C C . LEU A 1 199 ? 26.913 2.799 -20.656 1.00 87.31 199 LEU A C 1
ATOM 1528 O O . LEU A 1 199 ? 27.816 3.288 -21.337 1.00 87.31 199 LEU A O 1
ATOM 1532 N N . LEU A 1 200 ? 26.270 1.685 -21.011 1.00 84.12 200 LEU A N 1
ATOM 1533 C CA . LEU A 1 200 ? 26.561 0.960 -22.244 1.00 84.12 200 LEU A CA 1
ATOM 1534 C C . LEU A 1 200 ? 26.270 1.819 -23.484 1.00 84.12 200 LEU A C 1
ATOM 1536 O O . LEU A 1 200 ? 27.100 1.884 -24.390 1.00 84.12 200 LEU A O 1
ATOM 1540 N N . ALA A 1 201 ? 25.139 2.530 -23.507 1.00 78.38 201 ALA A N 1
ATOM 1541 C CA . ALA A 1 201 ? 24.792 3.431 -24.606 1.00 78.38 201 ALA A CA 1
ATOM 1542 C C . ALA A 1 201 ? 25.806 4.582 -24.760 1.00 78.38 201 ALA A C 1
ATOM 1544 O O . ALA A 1 201 ? 26.201 4.919 -25.879 1.00 78.38 201 ALA A O 1
ATOM 1545 N N . ILE A 1 202 ? 26.278 5.156 -23.647 1.00 84.88 202 ILE A N 1
ATOM 1546 C CA . ILE A 1 202 ? 27.323 6.191 -23.655 1.00 84.88 202 ILE A CA 1
ATOM 1547 C C . ILE A 1 202 ? 28.645 5.627 -24.189 1.00 84.88 202 ILE A C 1
ATOM 1549 O O . ILE A 1 202 ? 29.298 6.283 -25.003 1.00 84.88 202 ILE A O 1
ATOM 1553 N N . LEU A 1 203 ? 29.042 4.427 -23.755 1.00 82.75 203 LEU A N 1
ATOM 1554 C CA . LEU A 1 203 ? 30.287 3.787 -24.182 1.00 82.75 203 LEU A CA 1
ATOM 1555 C C . LEU A 1 203 ? 30.299 3.525 -25.693 1.00 82.75 203 LEU A C 1
ATOM 1557 O O . LEU A 1 203 ? 31.269 3.881 -26.360 1.00 82.75 203 LEU A O 1
ATOM 1561 N N . ILE A 1 204 ? 29.208 2.972 -26.233 1.00 78.00 204 ILE A N 1
ATOM 1562 C CA . ILE A 1 204 ? 29.048 2.723 -27.675 1.00 78.00 204 ILE A CA 1
ATOM 1563 C C . ILE A 1 204 ? 29.205 4.034 -28.456 1.00 78.00 204 ILE A C 1
ATOM 1565 O O . ILE A 1 204 ? 30.069 4.134 -29.328 1.00 78.00 204 ILE A O 1
ATOM 1569 N N . ARG A 1 205 ? 28.474 5.083 -28.053 1.00 78.56 205 ARG A N 1
ATOM 1570 C CA . ARG A 1 205 ? 28.552 6.404 -28.694 1.00 78.56 205 ARG A CA 1
ATOM 1571 C C . ARG A 1 205 ? 29.962 7.004 -28.646 1.00 78.56 205 ARG A C 1
ATOM 1573 O O . ARG A 1 205 ? 30.376 7.701 -29.572 1.00 78.56 205 ARG A O 1
ATOM 1580 N N . ARG A 1 206 ? 30.705 6.795 -27.553 1.00 81.38 206 ARG A N 1
ATOM 1581 C CA . ARG A 1 206 ? 32.085 7.290 -27.424 1.00 81.38 206 ARG A CA 1
ATOM 1582 C C . ARG A 1 206 ? 33.023 6.581 -28.395 1.00 81.38 206 ARG A C 1
ATOM 1584 O O . ARG A 1 206 ? 33.796 7.267 -29.053 1.00 81.38 206 ARG A O 1
ATOM 1591 N N . ILE A 1 207 ? 32.941 5.256 -28.507 1.00 76.94 207 ILE A N 1
ATOM 1592 C CA . ILE A 1 207 ? 33.788 4.465 -29.416 1.00 76.94 207 ILE A CA 1
ATOM 1593 C C . ILE A 1 207 ? 33.569 4.894 -30.876 1.00 76.94 207 ILE A C 1
ATOM 1595 O O . ILE A 1 207 ? 34.533 5.054 -31.624 1.00 76.94 207 ILE A O 1
ATOM 1599 N N . GLU A 1 208 ? 32.321 5.162 -31.256 1.00 71.62 208 GLU A N 1
ATOM 1600 C CA . GLU A 1 208 ? 31.956 5.619 -32.604 1.00 71.62 208 GLU A CA 1
ATOM 1601 C C . GLU A 1 208 ? 32.502 7.006 -32.949 1.00 71.62 208 GLU A C 1
ATOM 1603 O O . GLU A 1 208 ? 32.851 7.249 -34.095 1.00 71.62 208 GLU A O 1
ATOM 1608 N N . HIS A 1 209 ? 32.610 7.917 -31.980 1.00 68.31 209 HIS A N 1
ATOM 1609 C CA . HIS A 1 209 ? 33.157 9.255 -32.226 1.00 68.31 209 HIS A CA 1
ATOM 1610 C C . HIS A 1 209 ? 34.687 9.249 -32.431 1.00 68.31 209 HIS A C 1
ATOM 1612 O O . HIS A 1 209 ? 35.235 10.183 -33.013 1.00 68.31 209 HIS A O 1
ATOM 1618 N N . PHE A 1 210 ? 35.398 8.241 -31.919 1.00 63.66 210 PHE A N 1
ATOM 1619 C CA . PHE A 1 210 ? 36.859 8.129 -32.048 1.00 63.66 210 PHE A CA 1
ATOM 1620 C C . PHE A 1 210 ? 37.316 7.264 -33.238 1.00 63.66 210 PHE A C 1
ATOM 1622 O O . PHE A 1 210 ? 38.522 7.165 -33.464 1.00 63.66 210 PHE A O 1
ATOM 1629 N N . SER A 1 211 ? 36.382 6.657 -33.980 1.00 52.81 211 SER A N 1
ATOM 1630 C CA . SER A 1 211 ? 36.636 5.775 -35.134 1.00 52.81 211 SER A CA 1
ATOM 1631 C C . SER A 1 211 ? 36.299 6.458 -36.458 1.00 52.81 211 SER A C 1
ATOM 1633 O O . SER A 1 211 ? 37.027 6.217 -37.446 1.00 52.81 211 SER A O 1
#

Nearest PDB structures (foldseek):
  6rzo-assembly1_B  TM=4.924E-01  e=1.921E-01  uncultured bacterium
  3zo9-assembly1_A  TM=5.285E-01  e=7.249E-01  Mycolicibacterium smegmatis
  6rzo-assembly1_A  TM=4.892E-01  e=3.732E-01  uncultured bacterium
  4lxf-assembly1_A  TM=5.041E-01  e=1.793E+00  Mycobacterium tuberculosis H37Rv
  3zo9-assembly1_B  TM=5.613E-01  e=2.424E+00  Mycolicibacterium smegmatis

Secondary structure (DSSP, 8-state):
-HHHHHHHTGGG-TTSTTTTHHHHHHHHHHHHHHHHHHHHHPPPPPGGGSHHHHHHHHHTT----S--SPPPTT--STTS-TT--SEEEESSTTPPPPPTTTS-S---SS-PPPGGG-EE-SSEEEEEEEESS-EEEEEEEE--TTEEEEETTEEEPPEEPTTSEEEEEE-SEEEEEEEEE---HHHHHHHHHHHHHHHHHHHHHHHHHT-

pLDDT: mean 75.19, std 16.3, range [35.75, 96.69]